Protein AF-A0A4S2M5K7-F1 (afdb_monomer)

Sequence (239 aa):
MIGPKCIRLHHEDWMWAEIRCPDSAQQLVFDFSHESEMRLQDQKNLAAQFLYVMRTARLMRPYPFHLNLCGLLPGTNQYAFMEQAFGIETPGSSVKTLADIPWTISPNHYTVDFPLNDLSKPVIYLSPNAPRCFEPGEWDHTAVYVIGAVVDKSVRRPVTLAKARRAGVQCIRLPLERYFNWSPGSGKCLTLNCIHDVMATAKSTNGDWETALRSHVPKRLYMETNIYSRQVKKLLTRI

Radius of gyration: 19.25 Å; Cα contacts (8 Å, |Δi|>4): 359; chains: 1; bounding box: 49×58×50 Å

Foldseek 3Di:
DDDPVNVVVVLLVVLLVQLQDQVNAFEEEEEAPCLVVDDLVFLLVLLLLVVLLLVVQSVQPDHGHAYEYELQDPPDSSLVSNCVSQCCVPPPDPHPHPVVRSHHYHNHGVCVVPPCPPPQAHEEEEFQPAPAADDALDDDRSYHYYYYSGRCPPPPDRVRVVVCVVVVHHYYYQPDVVAFAFDPPQDPDDRPSLVSQLVSVCVVVSRNSNCSCVVRPDPNGGDDDDVVNVVVVVVVVVD

Secondary structure (DSSP, 8-state):
---HHHHHHHHHHHHHHHHH-TTTSEEEEEE-TTGGGS-HHHHHHHHHHHHHHHHHHHH--SS-EEEEEET--TTSHHHHHHHHHTTTTSTT-S--SGGGSSSEEESS-HHHHS-TT-TTS-EEEE-TT-S-BPPTT---SS-EEEEE----TT--S-HHHHHHHHTT-EEEB--HHHH-EEPTT---PPPHHHHHHHHHHHHHTTS-HHHHHHHHS-GGGEE---HHHHHHHHHHT--

Organism: Opisthorchis felineus (NCBI:txid147828)

Solvent-accessible surface area (backbone atoms only — not comparable to full-atom values): 13491 Å² total; per-residue (Å²): 134,87,52,75,65,58,54,51,50,52,53,49,53,51,45,40,51,48,31,58,34,65,90,81,20,41,44,36,35,32,38,34,80,40,59,92,74,37,56,72,69,33,38,45,49,42,25,55,36,46,56,52,38,54,57,51,53,75,67,43,72,95,74,32,58,17,40,32,38,19,28,54,42,87,92,38,70,56,41,53,32,37,38,58,63,70,33,34,85,41,89,88,48,90,39,77,48,81,77,72,43,70,46,46,79,35,68,46,60,57,59,74,84,49,46,78,84,41,78,80,40,42,52,38,34,53,19,88,76,30,92,46,54,58,55,89,53,55,62,70,77,56,33,31,41,33,38,64,55,64,48,57,93,82,53,91,64,68,59,58,45,55,52,38,52,76,71,71,42,51,56,33,13,78,52,54,80,82,77,49,52,67,35,89,92,49,72,91,74,73,53,69,35,40,52,48,53,22,51,54,40,18,62,78,55,52,9,40,54,64,61,16,44,68,74,46,54,63,65,91,42,35,53,85,75,55,70,68,61,56,55,52,52,59,56,67,75,74,112

pLDDT: mean 87.21, std 13.77, range [45.72, 98.69]

Mean predicted aligned error: 7.25 Å

Structure (mmCIF, N/CA/C/O backbone):
data_AF-A0A4S2M5K7-F1
#
_entry.id   AF-A0A4S2M5K7-F1
#
loop_
_atom_site.group_PDB
_atom_site.id
_atom_site.type_symbol
_atom_site.label_atom_id
_atom_site.label_alt_id
_atom_site.label_comp_id
_atom_site.label_asym_id
_atom_site.label_entity_id
_atom_site.label_seq_id
_atom_site.pdbx_PDB_ins_code
_atom_site.Cartn_x
_atom_site.Cartn_y
_atom_site.Cartn_z
_atom_site.occupancy
_atom_site.B_iso_or_equiv
_atom_site.auth_seq_id
_atom_site.auth_comp_id
_atom_site.auth_asym_id
_atom_site.auth_atom_id
_atom_site.pdbx_PDB_model_num
ATOM 1 N N . MET A 1 1 ? -3.370 40.782 -0.027 1.00 54.75 1 MET A N 1
ATOM 2 C CA . MET A 1 1 ? -2.546 39.600 -0.371 1.00 54.75 1 MET A CA 1
ATOM 3 C C . MET A 1 1 ? -2.967 38.444 0.517 1.00 54.75 1 MET A C 1
ATOM 5 O O . MET A 1 1 ? -3.084 38.644 1.719 1.00 54.75 1 MET A O 1
ATOM 9 N N . ILE A 1 2 ? -3.243 37.273 -0.056 1.00 54.88 2 ILE A N 1
ATOM 10 C CA . ILE A 1 2 ? -3.588 36.070 0.714 1.00 54.88 2 ILE A CA 1
ATOM 11 C C . ILE A 1 2 ? -2.306 35.550 1.379 1.00 54.88 2 ILE A C 1
ATOM 13 O O . ILE A 1 2 ? -1.276 35.426 0.722 1.00 54.88 2 ILE A O 1
ATOM 17 N N . GLY A 1 3 ? -2.346 35.293 2.688 1.00 64.12 3 GLY A N 1
ATOM 18 C CA . GLY A 1 3 ? -1.166 34.868 3.442 1.00 64.12 3 GLY A CA 1
ATOM 19 C C . GLY A 1 3 ? -0.691 33.447 3.078 1.00 64.12 3 GLY A C 1
ATOM 20 O O . GLY A 1 3 ? -1.517 32.604 2.716 1.00 64.12 3 GLY A O 1
ATOM 21 N N . PRO A 1 4 ? 0.605 33.118 3.262 1.00 65.12 4 PRO A N 1
ATOM 22 C CA . PRO A 1 4 ? 1.168 31.794 2.951 1.00 65.12 4 PRO A CA 1
ATOM 23 C C . PRO A 1 4 ? 0.467 30.628 3.665 1.00 65.12 4 PRO A C 1
ATOM 25 O O . PRO A 1 4 ? 0.427 29.508 3.158 1.00 65.12 4 PRO A O 1
ATOM 28 N N . LYS A 1 5 ? -0.102 30.886 4.851 1.00 60.00 5 LYS A N 1
ATOM 29 C CA . LYS A 1 5 ? -0.899 29.914 5.611 1.00 60.00 5 LYS A CA 1
ATOM 30 C C . LYS A 1 5 ? -2.217 29.584 4.907 1.00 60.00 5 LYS A C 1
ATOM 32 O O . LYS A 1 5 ? -2.558 28.415 4.803 1.00 60.00 5 LYS A O 1
ATOM 37 N N . CYS A 1 6 ? -2.925 30.589 4.394 1.00 57.91 6 CYS A N 1
ATOM 38 C CA . CYS A 1 6 ? -4.191 30.393 3.686 1.00 57.91 6 CYS A CA 1
ATOM 39 C C . CYS A 1 6 ? -3.983 29.679 2.345 1.00 57.91 6 CYS A C 1
ATOM 41 O O . CYS A 1 6 ? -4.776 28.817 1.992 1.00 57.91 6 CYS A O 1
ATOM 43 N N . ILE A 1 7 ? -2.883 29.980 1.644 1.00 59.06 7 ILE A N 1
ATOM 44 C CA . ILE A 1 7 ? -2.485 29.267 0.420 1.00 59.06 7 ILE A CA 1
ATOM 45 C C . ILE A 1 7 ? -2.245 27.784 0.730 1.00 59.06 7 ILE A C 1
ATOM 47 O O . ILE A 1 7 ? -2.793 26.913 0.063 1.00 59.06 7 ILE A O 1
ATOM 51 N N . ARG A 1 8 ? -1.486 27.484 1.792 1.00 59.06 8 ARG A N 1
ATOM 52 C CA . ARG A 1 8 ? -1.227 26.103 2.225 1.00 59.06 8 ARG A CA 1
ATOM 53 C C . ARG A 1 8 ? -2.508 25.352 2.584 1.00 59.06 8 ARG A C 1
ATOM 55 O O . ARG A 1 8 ? -2.682 24.244 2.100 1.00 59.06 8 ARG A O 1
ATOM 62 N N . LEU A 1 9 ? -3.389 25.960 3.380 1.00 61.25 9 LEU A N 1
ATOM 63 C CA . LEU A 1 9 ? -4.667 25.356 3.774 1.00 61.25 9 LEU A CA 1
ATOM 64 C C . LEU A 1 9 ? -5.549 25.069 2.555 1.00 61.25 9 LEU A C 1
ATOM 66 O O . LEU A 1 9 ? -6.014 23.950 2.401 1.00 61.25 9 LEU A O 1
ATOM 70 N N . HIS A 1 10 ? -5.676 26.023 1.629 1.00 61.94 10 HIS A N 1
ATOM 71 C CA . HIS A 1 10 ? -6.434 25.817 0.395 1.00 61.94 10 HIS A CA 1
ATOM 72 C C . HIS A 1 10 ? -5.884 24.652 -0.443 1.00 61.94 10 HIS A C 1
ATOM 74 O O . HIS A 1 10 ? -6.653 23.833 -0.940 1.00 61.94 10 HIS A O 1
ATOM 80 N N . HIS A 1 11 ? -4.558 24.536 -0.568 1.00 60.09 11 HIS A N 1
ATOM 81 C CA . HIS A 1 11 ? -3.936 23.404 -1.258 1.00 60.09 11 HIS A CA 1
ATOM 82 C C . HIS A 1 11 ? -4.136 22.069 -0.528 1.00 60.09 11 HIS A C 1
ATOM 84 O O . HIS A 1 11 ? -4.234 21.032 -1.185 1.00 60.09 11 HIS A O 1
ATOM 90 N N . GLU A 1 12 ? -4.183 22.074 0.805 1.00 64.50 12 GLU A N 1
ATOM 91 C CA . GLU A 1 12 ? -4.488 20.883 1.601 1.00 64.50 12 GLU A CA 1
ATOM 92 C C . GLU A 1 12 ? -5.957 20.467 1.467 1.00 64.50 12 GLU A C 1
ATOM 94 O O . GLU A 1 12 ? -6.224 19.280 1.301 1.00 64.50 12 GLU A O 1
ATOM 99 N N . ASP A 1 13 ? -6.891 21.416 1.433 1.00 65.62 13 ASP A N 1
ATOM 100 C CA . ASP A 1 13 ? -8.319 21.143 1.252 1.00 65.62 13 ASP A CA 1
ATOM 101 C C . ASP A 1 13 ? -8.619 20.579 -0.143 1.00 65.62 13 ASP A C 1
ATOM 103 O O . ASP A 1 13 ? -9.347 19.591 -0.275 1.00 65.62 13 ASP A O 1
ATOM 107 N N . TRP A 1 14 ? -8.015 21.162 -1.186 1.00 62.28 14 TRP A N 1
ATOM 108 C CA . TRP A 1 14 ? -8.145 20.683 -2.567 1.00 62.28 14 TRP A CA 1
ATOM 109 C C . TRP A 1 14 ? -7.569 19.279 -2.734 1.00 62.28 14 TRP A C 1
ATOM 111 O O . TRP A 1 14 ? -8.205 18.396 -3.300 1.00 62.28 14 TRP A O 1
ATOM 121 N N . MET A 1 15 ? -6.386 19.050 -2.168 1.00 65.25 15 MET A N 1
ATOM 122 C CA . MET A 1 15 ? -5.784 17.724 -2.092 1.00 65.25 15 MET A CA 1
ATOM 123 C C . MET A 1 15 ? -6.695 16.731 -1.401 1.00 65.25 15 MET A C 1
ATOM 125 O O . MET A 1 15 ? -6.834 15.602 -1.851 1.00 65.25 15 MET A O 1
ATOM 129 N N . TRP A 1 16 ? -7.241 17.113 -0.252 1.00 68.50 16 TRP A N 1
ATOM 130 C CA . TRP A 1 16 ? -8.105 16.227 0.494 1.00 68.50 16 TRP A CA 1
ATOM 131 C C . TRP A 1 16 ? -9.348 15.891 -0.324 1.00 68.50 16 TRP A C 1
ATOM 133 O O . TRP A 1 16 ? -9.787 14.751 -0.283 1.00 68.50 16 TRP A O 1
ATOM 143 N N . ALA A 1 17 ? -9.890 16.833 -1.099 1.00 63.25 17 ALA A N 1
ATOM 144 C CA . ALA A 1 17 ? -10.979 16.561 -2.032 1.00 63.25 17 ALA A CA 1
ATOM 145 C C . ALA A 1 17 ? -10.564 15.598 -3.161 1.00 63.25 17 ALA A C 1
ATOM 147 O O . ALA A 1 17 ? -11.294 14.652 -3.438 1.00 63.25 17 ALA A O 1
ATOM 148 N N . GLU A 1 18 ? -9.383 15.781 -3.756 1.00 65.81 18 GLU A N 1
ATOM 149 C CA . GLU A 1 18 ? -8.877 14.938 -4.849 1.00 65.81 18 GLU A CA 1
ATOM 150 C C . GLU A 1 18 ? -8.518 13.520 -4.383 1.00 65.81 18 GLU A C 1
ATOM 152 O O . GLU A 1 18 ? -8.907 12.545 -5.020 1.00 65.81 18 GLU A O 1
ATOM 157 N N . ILE A 1 19 ? -7.853 13.389 -3.228 1.00 66.69 19 ILE A N 1
ATOM 158 C CA . ILE A 1 19 ? -7.598 12.091 -2.592 1.00 66.69 19 ILE A CA 1
ATOM 159 C C . ILE A 1 19 ? -8.921 11.423 -2.226 1.00 66.69 19 ILE A C 1
ATOM 161 O O . ILE A 1 19 ? -9.016 10.212 -2.350 1.00 66.69 19 ILE A O 1
ATOM 165 N N . ARG A 1 20 ? -9.947 12.169 -1.794 1.00 65.56 20 ARG A N 1
ATOM 166 C CA . ARG A 1 20 ? -11.255 11.599 -1.434 1.00 65.56 20 ARG A CA 1
ATOM 167 C C . ARG A 1 20 ? -12.111 11.195 -2.625 1.00 65.56 20 ARG A C 1
ATOM 169 O O . ARG A 1 20 ? -13.061 10.458 -2.404 1.00 65.56 20 ARG A O 1
ATOM 176 N N . CYS A 1 21 ? -11.816 11.654 -3.839 1.00 68.06 21 CYS A N 1
ATOM 177 C CA . CYS A 1 21 ? -12.616 11.349 -5.019 1.00 68.06 21 CYS A CA 1
ATOM 178 C C . CYS A 1 21 ? -12.139 10.024 -5.649 1.00 68.06 21 CYS A C 1
ATOM 180 O O . CYS A 1 21 ? -11.096 9.995 -6.311 1.00 68.06 21 CYS A O 1
ATOM 182 N N . PRO A 1 22 ? -12.868 8.905 -5.457 1.00 61.78 22 PRO A N 1
ATOM 183 C CA . PRO A 1 22 ? -12.410 7.588 -5.900 1.00 61.7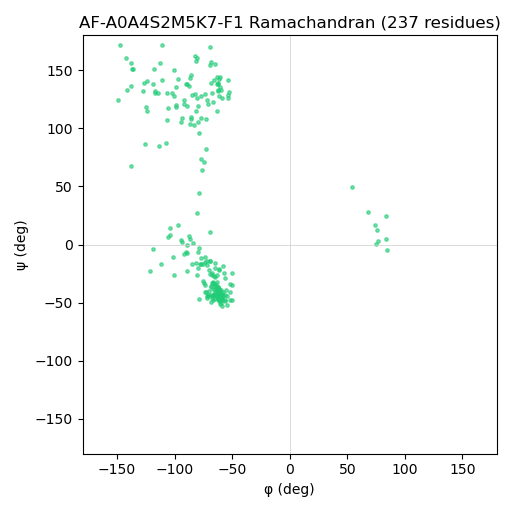8 22 PRO A CA 1
ATOM 184 C C . PRO A 1 22 ? -12.370 7.475 -7.430 1.00 61.78 22 PRO A C 1
ATOM 186 O O . PRO A 1 22 ? -11.589 6.700 -7.978 1.00 61.78 22 PRO A O 1
ATOM 189 N N . ASP A 1 23 ? -13.171 8.282 -8.125 1.00 67.81 23 ASP A N 1
ATOM 190 C CA . ASP A 1 23 ? -13.261 8.269 -9.585 1.00 67.81 23 ASP A CA 1
ATOM 191 C C . ASP A 1 23 ? -12.114 9.029 -10.268 1.00 67.81 23 ASP A C 1
ATOM 193 O O . ASP A 1 23 ? -11.831 8.783 -11.439 1.00 67.81 23 ASP A O 1
ATOM 197 N N . SER A 1 24 ? -11.425 9.931 -9.556 1.00 70.62 24 SER A N 1
ATOM 198 C CA . SER A 1 24 ? -10.329 10.737 -10.122 1.00 70.62 24 SER A CA 1
ATOM 199 C C . SER A 1 24 ? -8.931 10.233 -9.769 1.00 70.62 24 SER A C 1
ATOM 201 O O . SER A 1 24 ? -7.950 10.710 -10.341 1.00 70.62 24 SER A O 1
ATOM 203 N N . ALA A 1 25 ? -8.808 9.289 -8.835 1.00 86.44 25 ALA A N 1
ATOM 204 C CA . ALA A 1 25 ? -7.523 8.784 -8.371 1.00 86.44 25 ALA A CA 1
ATOM 205 C C . ALA A 1 25 ? -7.419 7.263 -8.530 1.00 86.44 25 ALA A C 1
ATOM 207 O O . ALA A 1 25 ? -8.356 6.511 -8.269 1.00 86.44 25 ALA A O 1
ATOM 208 N N . GLN A 1 26 ? -6.234 6.801 -8.935 1.00 93.44 26 GLN A N 1
ATOM 209 C CA . GLN A 1 26 ? -5.949 5.371 -9.015 1.00 93.44 26 GLN A CA 1
ATOM 210 C C . GLN A 1 26 ? -6.054 4.737 -7.623 1.00 93.44 26 GLN A C 1
ATOM 212 O O . GLN A 1 26 ? -5.568 5.300 -6.641 1.00 93.44 26 GLN A O 1
ATOM 217 N N . GLN A 1 27 ? -6.658 3.556 -7.544 1.00 95.06 27 GLN A N 1
ATOM 218 C CA . GLN A 1 27 ? -6.936 2.871 -6.286 1.00 95.06 27 GLN A CA 1
ATOM 219 C C . GLN A 1 27 ? -5.701 2.110 -5.781 1.00 95.06 27 GLN A C 1
ATOM 221 O O . GLN A 1 27 ? -5.107 1.311 -6.511 1.00 95.06 27 GLN A O 1
ATOM 226 N N . LEU A 1 28 ? -5.340 2.330 -4.515 1.00 97.50 28 LEU A N 1
ATOM 227 C CA . LEU A 1 28 ? -4.342 1.543 -3.793 1.00 97.50 28 LEU A CA 1
ATOM 228 C C . LEU A 1 28 ? -4.968 0.990 -2.513 1.00 97.50 28 LEU A C 1
ATOM 230 O O . LEU A 1 28 ? -5.335 1.738 -1.607 1.00 97.50 28 LEU A O 1
ATOM 234 N N . VAL A 1 29 ? -5.090 -0.328 -2.443 1.00 98.38 29 VAL A N 1
ATOM 235 C CA . VAL A 1 29 ? -5.719 -1.036 -1.330 1.00 98.38 29 VAL A CA 1
ATOM 236 C C . VAL A 1 29 ? -4.655 -1.560 -0.379 1.00 98.38 29 VAL A C 1
ATOM 238 O O . VAL A 1 29 ? -3.675 -2.177 -0.790 1.00 98.38 29 VAL A O 1
ATOM 241 N N . PHE A 1 30 ? -4.888 -1.374 0.910 1.00 98.38 30 PHE A N 1
ATOM 242 C CA . PHE A 1 30 ? -4.192 -2.045 1.989 1.00 98.38 30 PHE A CA 1
ATOM 243 C C . PHE A 1 30 ? -5.118 -3.099 2.599 1.00 98.38 30 PHE A C 1
ATOM 245 O O . PHE A 1 30 ? -6.178 -2.773 3.127 1.00 98.38 30 PHE A O 1
ATOM 252 N N . ASP A 1 31 ? -4.717 -4.365 2.514 1.00 97.94 31 ASP A N 1
ATOM 253 C CA . ASP A 1 31 ? -5.446 -5.509 3.068 1.00 97.94 31 ASP A CA 1
ATOM 254 C C . ASP A 1 31 ? -5.076 -5.707 4.547 1.00 97.94 31 ASP A C 1
ATOM 256 O O . ASP A 1 31 ? -3.964 -6.142 4.850 1.00 97.94 31 ASP A O 1
ATOM 260 N N . PHE A 1 32 ? -5.995 -5.399 5.465 1.00 97.25 32 PHE A N 1
ATOM 261 C CA . PHE A 1 32 ? -5.832 -5.539 6.920 1.00 97.25 32 PHE A CA 1
ATOM 262 C C . PHE A 1 32 ? -6.191 -6.927 7.457 1.00 97.25 32 PHE A C 1
ATOM 264 O O . PHE A 1 32 ? -6.063 -7.176 8.652 1.00 97.25 32 PHE A O 1
ATOM 271 N N . SER A 1 33 ? -6.514 -7.902 6.602 1.00 94.38 33 SER A N 1
ATOM 272 C CA . SER A 1 33 ? -6.902 -9.252 7.041 1.00 94.38 33 SER A CA 1
ATOM 273 C C . SER A 1 33 ? -5.769 -10.088 7.671 1.00 94.38 33 SER A C 1
ATOM 275 O O . SER A 1 33 ? -5.923 -11.295 7.864 1.00 94.38 33 SER A O 1
ATOM 277 N N . HIS A 1 34 ? -4.606 -9.499 7.983 1.00 92.44 34 HIS A N 1
ATOM 278 C CA . HIS A 1 34 ? -3.400 -10.166 8.508 1.00 92.44 34 HIS A CA 1
ATOM 279 C C . HIS A 1 34 ? -3.158 -9.956 10.005 1.00 92.44 34 HIS A C 1
ATOM 281 O O . HIS A 1 34 ? -2.069 -10.274 10.479 1.00 92.44 34 HIS A O 1
ATOM 287 N N . GLU A 1 35 ? -4.140 -9.464 10.761 1.00 90.56 35 GLU A N 1
ATOM 288 C CA . GLU A 1 35 ? -4.006 -9.245 12.210 1.00 90.56 35 GLU A CA 1
ATOM 289 C C . GLU A 1 35 ? -3.464 -10.477 12.954 1.00 90.56 35 GLU A C 1
ATOM 291 O O . GLU A 1 35 ? -2.496 -10.369 13.708 1.00 90.56 35 GLU A O 1
ATOM 296 N N . SER A 1 36 ? -4.023 -11.661 12.675 1.00 90.88 36 SER A N 1
ATOM 297 C CA . SER A 1 36 ? -3.640 -12.931 13.311 1.00 90.88 36 SER A CA 1
ATOM 298 C C . SER A 1 36 ? -2.211 -13.389 12.998 1.00 90.88 36 SER A C 1
ATOM 300 O O . SER A 1 36 ? -1.688 -14.273 13.670 1.00 90.88 36 SER A O 1
ATOM 302 N N . GLU A 1 37 ? -1.579 -12.817 11.971 1.00 91.19 37 GLU A N 1
ATOM 303 C CA . GLU A 1 37 ? -0.203 -13.132 11.572 1.00 91.19 37 GLU A CA 1
ATOM 304 C C . GLU A 1 37 ? 0.826 -12.252 12.304 1.00 91.19 37 GLU A C 1
ATOM 306 O O . GLU A 1 37 ? 2.031 -12.469 12.171 1.00 91.19 37 GLU A O 1
ATOM 311 N N . MET A 1 38 ? 0.380 -11.245 13.068 1.00 91.56 38 MET A N 1
ATOM 312 C CA . MET A 1 38 ? 1.247 -10.264 13.718 1.00 91.56 38 MET A CA 1
ATOM 313 C C . MET A 1 38 ? 1.119 -10.276 15.235 1.00 91.56 38 MET A C 1
ATOM 315 O O . MET A 1 38 ? 0.030 -10.255 15.804 1.00 91.56 38 MET A O 1
ATOM 319 N N . ARG A 1 39 ? 2.270 -10.167 15.906 1.00 93.25 39 ARG A N 1
ATOM 320 C CA . ARG A 1 39 ? 2.327 -9.810 17.329 1.00 93.25 39 ARG A CA 1
ATOM 321 C C . ARG A 1 39 ? 1.805 -8.385 17.522 1.00 93.25 39 ARG A C 1
ATOM 323 O O . ARG A 1 39 ? 1.975 -7.549 16.637 1.00 93.25 39 ARG A O 1
ATOM 330 N N . LEU A 1 40 ? 1.315 -8.062 18.719 1.00 94.06 40 LEU A N 1
ATOM 331 C CA . LEU A 1 40 ? 0.840 -6.710 19.057 1.00 94.06 40 LEU A CA 1
ATOM 332 C C . LEU A 1 40 ? 1.864 -5.610 18.729 1.00 94.06 40 LEU A C 1
ATOM 334 O O . LEU A 1 40 ? 1.517 -4.579 18.162 1.00 94.06 40 LEU A O 1
ATOM 338 N N . GLN A 1 41 ? 3.151 -5.849 19.000 1.00 94.06 41 GLN A N 1
ATOM 339 C CA . GLN A 1 41 ? 4.206 -4.891 18.656 1.00 94.06 41 GLN A CA 1
ATOM 340 C C . GLN A 1 41 ? 4.350 -4.681 17.140 1.00 94.06 41 GLN A C 1
ATOM 342 O O . GLN A 1 41 ? 4.656 -3.574 16.701 1.00 94.06 41 GLN A O 1
ATOM 347 N N . ASP A 1 42 ? 4.148 -5.724 16.334 1.00 93.94 42 ASP A N 1
ATOM 348 C CA . ASP A 1 42 ? 4.219 -5.634 14.874 1.00 93.94 42 ASP A CA 1
ATOM 349 C C . ASP A 1 42 ? 2.983 -4.907 14.312 1.00 93.94 42 ASP A C 1
ATOM 351 O O . ASP A 1 42 ? 3.132 -4.079 13.416 1.00 93.94 42 ASP A O 1
ATOM 355 N N . GLN A 1 43 ? 1.805 -5.084 14.921 1.00 95.25 43 GLN A N 1
ATOM 356 C CA . GLN A 1 43 ? 0.605 -4.291 14.615 1.00 95.25 43 GLN A CA 1
ATOM 357 C C . GLN A 1 43 ? 0.775 -2.805 14.983 1.00 95.25 43 GLN A C 1
ATOM 359 O O . GLN A 1 43 ? 0.434 -1.923 14.199 1.00 95.25 43 GLN A O 1
ATOM 364 N N . LYS A 1 44 ? 1.394 -2.498 16.128 1.00 95.81 44 LYS A N 1
ATOM 365 C CA . LYS A 1 44 ? 1.747 -1.115 16.488 1.00 95.81 44 LYS A CA 1
ATOM 366 C C . LYS A 1 44 ? 2.762 -0.508 15.510 1.00 95.81 44 LYS A C 1
ATOM 368 O O . LYS A 1 44 ? 2.647 0.654 15.125 1.00 95.81 44 LYS A O 1
ATOM 373 N N . ASN A 1 45 ? 3.745 -1.297 15.070 1.00 95.94 45 ASN A N 1
ATOM 374 C CA . ASN A 1 45 ? 4.706 -0.871 14.049 1.00 95.94 45 ASN A CA 1
ATOM 375 C C . ASN A 1 45 ? 4.028 -0.629 12.690 1.00 95.94 45 ASN A C 1
ATOM 377 O O . ASN A 1 45 ? 4.456 0.269 11.967 1.00 95.94 45 ASN A O 1
ATOM 381 N N . LEU A 1 46 ? 3.000 -1.410 12.338 1.00 96.62 46 LEU A N 1
ATOM 382 C CA . LEU A 1 46 ? 2.194 -1.196 11.135 1.00 96.62 46 LEU A CA 1
ATOM 383 C C . LEU A 1 46 ? 1.528 0.183 11.181 1.00 96.62 46 LEU A C 1
ATOM 385 O O . LEU A 1 46 ? 1.702 0.964 10.249 1.00 96.62 46 LEU A O 1
ATOM 389 N N . ALA A 1 47 ? 0.859 0.518 12.288 1.00 97.19 47 ALA A N 1
ATOM 390 C CA . ALA A 1 47 ? 0.226 1.826 12.463 1.00 97.19 47 ALA A CA 1
ATOM 391 C C . ALA A 1 47 ? 1.236 2.984 12.342 1.00 97.19 47 ALA A C 1
ATOM 393 O O . ALA A 1 47 ? 0.980 3.975 11.659 1.00 97.19 47 ALA A O 1
ATOM 394 N N . ALA A 1 48 ? 2.439 2.828 12.905 1.00 96.75 48 ALA A N 1
ATOM 395 C CA . ALA A 1 48 ? 3.515 3.805 12.730 1.00 96.75 48 ALA A CA 1
ATOM 396 C C . ALA A 1 48 ? 3.970 3.942 11.262 1.00 96.75 48 ALA A C 1
ATOM 398 O O . ALA A 1 48 ? 4.262 5.050 10.815 1.00 96.75 48 ALA A O 1
ATOM 399 N N . GLN A 1 49 ? 4.012 2.851 10.486 1.00 97.06 49 GLN A N 1
ATOM 400 C CA . GLN A 1 49 ? 4.328 2.910 9.052 1.00 97.06 49 GLN A CA 1
ATOM 401 C C . GLN A 1 49 ? 3.266 3.681 8.256 1.00 97.06 49 GLN A C 1
ATOM 403 O O . GLN A 1 49 ? 3.622 4.405 7.323 1.00 97.06 49 GLN A O 1
ATOM 408 N N . PHE A 1 50 ? 1.992 3.607 8.651 1.00 97.25 50 PHE A N 1
ATOM 409 C CA . PHE A 1 50 ? 0.914 4.367 8.011 1.00 97.25 50 PHE A CA 1
ATOM 410 C C . PHE A 1 50 ? 1.047 5.885 8.173 1.00 97.25 50 PHE A C 1
ATOM 412 O O . PHE A 1 50 ? 0.639 6.620 7.275 1.00 97.25 50 PHE A O 1
ATOM 419 N N . LEU A 1 51 ? 1.685 6.374 9.242 1.00 95.81 51 LEU A N 1
ATOM 420 C CA . LEU A 1 51 ? 2.006 7.803 9.364 1.00 95.81 51 LEU A CA 1
ATOM 421 C C . LEU A 1 51 ? 2.937 8.273 8.237 1.00 95.81 51 LEU A C 1
ATOM 423 O O . LEU A 1 51 ? 2.758 9.365 7.696 1.00 95.81 51 LEU A O 1
ATOM 427 N N . TYR A 1 52 ? 3.902 7.438 7.841 1.00 96.38 52 TYR A N 1
ATOM 428 C CA . TYR A 1 52 ? 4.791 7.733 6.715 1.00 96.38 52 TYR A CA 1
ATOM 429 C C . TYR A 1 52 ? 4.070 7.608 5.370 1.00 96.38 52 TYR A C 1
ATOM 431 O O . TYR A 1 52 ? 4.236 8.486 4.528 1.00 96.38 52 TYR A O 1
ATOM 439 N N . VAL A 1 53 ? 3.223 6.584 5.196 1.00 96.31 53 VAL A N 1
ATOM 440 C CA . VAL A 1 53 ? 2.362 6.446 4.004 1.00 96.31 53 VAL A CA 1
ATOM 441 C C . VAL A 1 53 ? 1.521 7.706 3.812 1.00 96.31 53 VAL A C 1
ATOM 443 O O . VAL A 1 53 ? 1.575 8.324 2.753 1.00 96.31 53 VAL A O 1
ATOM 446 N N . MET A 1 54 ? 0.807 8.146 4.854 1.00 92.19 54 MET A N 1
ATOM 447 C CA . MET A 1 54 ? -0.039 9.340 4.792 1.00 92.19 54 MET A CA 1
ATOM 448 C C . MET A 1 54 ? 0.777 10.605 4.507 1.00 92.19 54 MET A C 1
ATOM 450 O O . MET A 1 54 ? 0.354 11.462 3.730 1.00 92.19 54 MET A O 1
ATOM 454 N N . ARG A 1 55 ? 1.975 10.726 5.090 1.00 91.12 55 ARG A N 1
ATOM 455 C CA . ARG A 1 55 ? 2.880 11.840 4.794 1.00 91.12 55 ARG A CA 1
ATOM 456 C C . ARG A 1 55 ? 3.239 11.895 3.309 1.00 91.12 55 ARG A C 1
ATOM 458 O O . ARG A 1 55 ? 3.164 12.979 2.736 1.00 91.12 55 ARG A O 1
ATOM 465 N N . THR A 1 56 ? 3.618 10.775 2.692 1.00 90.00 56 THR A N 1
ATOM 466 C CA . THR A 1 56 ? 3.967 10.758 1.264 1.00 90.00 56 THR A CA 1
ATOM 467 C C . THR A 1 56 ? 2.736 10.936 0.382 1.00 90.00 56 THR A C 1
ATOM 469 O O . THR A 1 56 ? 2.781 11.742 -0.543 1.00 90.00 56 THR A O 1
ATOM 472 N N . ALA A 1 57 ? 1.620 10.266 0.685 1.00 89.56 57 ALA A N 1
ATOM 473 C CA . ALA A 1 57 ? 0.379 10.361 -0.087 1.00 89.56 57 ALA A CA 1
ATOM 474 C C . ALA A 1 57 ? -0.106 11.814 -0.225 1.00 89.56 57 ALA A C 1
ATOM 476 O O . ALA A 1 57 ? -0.482 12.254 -1.311 1.00 89.56 57 ALA A O 1
ATOM 477 N N . ARG A 1 58 ? 0.017 12.614 0.844 1.00 85.69 58 ARG A N 1
ATOM 478 C CA . ARG A 1 58 ? -0.309 14.049 0.818 1.00 85.69 58 ARG A CA 1
ATOM 479 C C . ARG A 1 58 ? 0.576 14.867 -0.133 1.00 85.69 58 ARG A C 1
ATOM 481 O O . ARG A 1 58 ? 0.156 15.908 -0.634 1.00 85.69 58 ARG A O 1
ATOM 488 N N . LEU A 1 59 ? 1.792 14.414 -0.410 1.00 86.12 59 LEU A N 1
ATOM 489 C CA . LEU A 1 59 ? 2.729 15.099 -1.302 1.00 86.12 59 LEU A CA 1
ATOM 490 C C . LEU A 1 59 ? 2.620 14.630 -2.761 1.00 86.12 59 LEU A C 1
ATOM 492 O O . LEU A 1 59 ? 3.229 15.244 -3.634 1.00 86.12 59 LEU A O 1
ATOM 496 N N . MET A 1 60 ? 1.844 13.580 -3.050 1.00 84.94 60 MET A N 1
ATOM 497 C CA . MET A 1 60 ? 1.669 13.072 -4.411 1.00 84.94 60 MET A CA 1
ATOM 498 C C . MET A 1 60 ? 0.804 14.027 -5.241 1.00 84.94 60 MET A C 1
ATOM 500 O O . MET A 1 60 ? -0.407 14.129 -5.036 1.00 84.94 60 MET A O 1
ATOM 504 N N . ARG A 1 61 ? 1.430 14.729 -6.191 1.00 78.56 61 ARG A N 1
ATOM 505 C CA . ARG A 1 61 ? 0.767 15.626 -7.147 1.00 78.56 61 ARG A CA 1
ATOM 506 C C . ARG A 1 61 ? 1.317 15.449 -8.564 1.00 78.56 61 ARG A C 1
ATOM 508 O O . ARG A 1 61 ? 2.494 15.123 -8.705 1.00 78.56 61 ARG A O 1
ATOM 515 N N . PRO A 1 62 ? 0.497 15.705 -9.599 1.00 76.38 62 PRO A N 1
ATOM 516 C CA . PRO A 1 62 ? -0.944 15.981 -9.525 1.00 76.38 62 PRO A CA 1
ATOM 517 C C . PRO A 1 62 ? -1.796 14.710 -9.358 1.00 76.38 62 PRO A C 1
ATOM 519 O O . PRO A 1 62 ? -2.981 14.818 -9.121 1.00 76.38 62 PRO A O 1
ATOM 522 N N . TYR A 1 63 ? -1.213 13.508 -9.429 1.00 81.62 63 TYR A N 1
ATOM 523 C CA . TYR A 1 63 ? -1.977 12.255 -9.461 1.00 81.62 63 TYR A CA 1
ATOM 524 C C . TYR A 1 63 ? -1.754 11.400 -8.197 1.00 81.62 63 TYR A C 1
ATOM 526 O O . TYR A 1 63 ? -0.917 10.488 -8.234 1.00 81.62 63 TYR A O 1
ATOM 534 N N . PRO A 1 64 ? -2.478 11.627 -7.083 1.00 88.69 64 PRO A N 1
ATOM 535 C CA . PRO A 1 64 ? -2.377 10.786 -5.888 1.00 88.69 64 PRO A CA 1
ATOM 536 C C . PRO A 1 64 ? -2.966 9.381 -6.105 1.00 88.69 64 PRO A C 1
ATOM 538 O O . PRO A 1 64 ? -3.603 9.096 -7.124 1.00 88.69 64 PRO A O 1
ATOM 541 N N . PHE A 1 65 ? -2.729 8.481 -5.151 1.00 93.12 65 PHE A N 1
ATOM 542 C CA . PHE A 1 65 ? -3.571 7.295 -4.987 1.00 93.12 65 PHE A CA 1
ATOM 543 C C . PHE A 1 65 ? -4.784 7.633 -4.116 1.00 93.12 65 PHE A C 1
ATOM 545 O O . PHE A 1 65 ? -4.656 8.396 -3.157 1.00 93.12 65 PHE A O 1
ATOM 552 N N . HIS A 1 66 ? -5.924 7.004 -4.399 1.00 93.75 66 HIS A N 1
ATOM 553 C CA . HIS A 1 66 ? -6.986 6.838 -3.414 1.00 93.75 66 HIS A CA 1
ATOM 554 C C . HIS A 1 66 ? -6.626 5.639 -2.534 1.00 93.75 66 HIS A C 1
ATOM 556 O O . HIS A 1 66 ? -6.521 4.511 -3.025 1.00 93.75 66 HIS A O 1
ATOM 562 N N . LEU A 1 67 ? -6.372 5.887 -1.250 1.00 95.50 67 LEU A N 1
ATOM 563 C CA . LEU A 1 67 ? -5.999 4.832 -0.311 1.00 95.50 67 LEU A CA 1
ATOM 564 C C . LEU A 1 67 ? -7.258 4.159 0.241 1.00 95.50 67 LEU A C 1
ATOM 566 O O . LEU A 1 67 ? -8.132 4.844 0.769 1.00 95.50 67 LEU A O 1
ATOM 570 N N . ASN A 1 68 ? -7.315 2.830 0.183 1.00 96.69 68 ASN A N 1
ATOM 571 C CA . ASN A 1 68 ? -8.385 2.030 0.779 1.00 96.69 68 ASN A CA 1
ATOM 572 C C . ASN A 1 68 ? -7.820 1.120 1.868 1.00 96.69 68 ASN A C 1
ATOM 574 O O . ASN A 1 68 ? -6.850 0.405 1.633 1.00 96.69 68 ASN A O 1
ATOM 578 N N . LEU A 1 69 ? -8.431 1.118 3.045 1.00 97.69 69 LEU A N 1
ATOM 579 C CA . LEU A 1 69 ? -8.086 0.264 4.177 1.00 97.69 69 LEU A CA 1
ATOM 580 C C . LEU A 1 69 ? -9.184 -0.803 4.302 1.00 97.69 69 LEU A C 1
ATOM 582 O O . LEU A 1 69 ? -10.176 -0.599 5.002 1.00 97.69 69 LEU A O 1
ATOM 586 N N . CYS A 1 70 ? -9.038 -1.913 3.578 1.00 98.12 70 CYS A N 1
ATOM 587 C CA . CYS A 1 70 ? -10.028 -2.994 3.558 1.00 98.12 70 CYS A CA 1
ATOM 588 C C . CYS A 1 70 ? -9.732 -4.022 4.656 1.00 98.12 70 CYS A C 1
ATOM 590 O O . CYS A 1 70 ? -8.581 -4.412 4.857 1.00 98.12 70 CYS A O 1
ATOM 592 N N . GLY A 1 71 ? -10.770 -4.497 5.339 1.00 97.25 71 GLY A N 1
ATOM 593 C CA . GLY A 1 71 ? -10.671 -5.454 6.440 1.00 97.25 71 GLY A CA 1
ATOM 594 C C . GLY A 1 71 ? -10.176 -4.841 7.753 1.00 97.25 71 GLY A C 1
ATOM 595 O O . GLY A 1 71 ? -9.811 -5.583 8.661 1.00 97.25 71 GLY A O 1
ATOM 596 N N . LEU A 1 72 ? -10.134 -3.508 7.861 1.00 96.44 72 LEU A N 1
ATOM 597 C CA . LEU A 1 72 ? -9.793 -2.810 9.100 1.00 96.44 72 LEU A CA 1
ATOM 598 C C . LEU A 1 72 ? -11.050 -2.717 9.976 1.00 96.44 72 LEU A C 1
ATOM 600 O O . LEU A 1 72 ? -11.944 -1.915 9.713 1.00 96.44 72 LEU A O 1
ATOM 604 N N . LEU A 1 73 ? -11.130 -3.563 11.004 1.00 95.50 73 LEU A N 1
ATOM 605 C CA . LEU A 1 73 ? -12.353 -3.764 11.785 1.00 95.50 73 LEU A CA 1
ATOM 606 C C . LEU A 1 73 ? -12.333 -2.992 13.117 1.00 95.50 73 LEU A C 1
ATOM 608 O O . LEU A 1 73 ? -11.395 -3.179 13.898 1.00 95.50 73 LEU A O 1
ATOM 612 N N . PRO A 1 74 ? -13.367 -2.187 13.436 1.00 94.75 74 PRO A N 1
ATOM 613 C CA . PRO A 1 74 ? -13.520 -1.580 14.758 1.00 94.75 74 PRO A CA 1
ATOM 614 C C . PRO A 1 74 ? -13.473 -2.618 15.887 1.00 94.75 74 PRO A C 1
ATOM 616 O O . PRO A 1 74 ? -14.001 -3.721 15.755 1.00 94.75 74 PRO A O 1
ATOM 619 N N . GLY A 1 75 ? -12.836 -2.264 17.006 1.00 93.06 75 GLY A N 1
ATOM 620 C CA . GLY A 1 75 ? -12.671 -3.150 18.167 1.00 93.06 75 GLY A CA 1
ATOM 621 C C . GLY A 1 75 ? -11.479 -4.115 18.091 1.00 93.06 75 GLY A C 1
ATOM 622 O O . GLY A 1 75 ? -11.201 -4.805 19.069 1.00 93.06 75 GLY A O 1
ATOM 623 N N . THR A 1 76 ? -10.748 -4.152 16.973 1.00 95.38 76 THR A N 1
ATOM 624 C CA . THR A 1 76 ? -9.483 -4.903 16.859 1.00 95.38 76 THR A CA 1
ATOM 625 C C . THR A 1 76 ? -8.295 -4.127 17.425 1.00 95.38 76 THR A C 1
ATOM 627 O O . THR A 1 76 ? -8.329 -2.898 17.546 1.00 95.38 76 THR A O 1
ATOM 630 N N . ASN A 1 77 ? -7.195 -4.831 17.717 1.00 95.50 77 ASN A N 1
ATOM 631 C CA . ASN A 1 77 ? -5.964 -4.178 18.172 1.00 95.50 77 ASN A CA 1
ATOM 632 C C . ASN A 1 77 ? -5.372 -3.291 17.071 1.00 95.50 77 ASN A C 1
ATOM 634 O O . ASN A 1 77 ? -4.888 -2.196 17.351 1.00 95.50 77 ASN A O 1
ATOM 638 N N . GLN A 1 78 ? -5.439 -3.735 15.812 1.00 95.00 78 GLN A N 1
ATOM 639 C CA . GLN A 1 78 ? -4.989 -2.934 14.675 1.00 95.00 78 GLN A CA 1
ATOM 640 C C . GLN A 1 78 ? -5.742 -1.610 14.572 1.00 95.00 78 GLN A C 1
ATOM 642 O O . GLN A 1 78 ? -5.105 -0.574 14.385 1.00 95.00 78 GLN A O 1
ATOM 647 N N . TYR A 1 79 ? -7.068 -1.634 14.724 1.00 96.62 79 TYR A N 1
ATOM 648 C CA . TYR A 1 79 ? -7.892 -0.428 14.689 1.00 96.62 79 TYR A CA 1
ATOM 649 C C . TYR A 1 79 ? -7.513 0.540 15.813 1.00 96.62 79 TYR A C 1
ATOM 651 O O . TYR A 1 79 ? -7.205 1.699 15.538 1.00 96.62 79 TYR A O 1
ATOM 659 N N . ALA A 1 80 ? -7.401 0.044 17.048 1.00 96.88 80 ALA A N 1
ATOM 660 C CA . ALA A 1 80 ? -6.988 0.857 18.192 1.00 96.88 80 ALA A CA 1
ATOM 661 C C . ALA A 1 80 ? -5.577 1.457 18.014 1.00 96.88 80 ALA A C 1
ATOM 663 O O . ALA A 1 80 ? -5.344 2.629 18.309 1.00 96.88 80 ALA A O 1
ATOM 664 N N . PHE A 1 81 ? -4.615 0.694 17.479 1.00 97.56 81 PHE A N 1
ATOM 665 C CA . PHE A 1 81 ? -3.276 1.225 17.207 1.00 97.56 81 PHE A CA 1
ATOM 666 C C . PHE A 1 81 ? -3.264 2.274 16.093 1.00 97.56 81 PHE A C 1
ATOM 668 O O . PHE A 1 81 ? -2.464 3.210 16.164 1.00 97.56 81 PHE A O 1
ATOM 675 N N . MET A 1 82 ? -4.132 2.151 15.085 1.00 97.56 82 MET A N 1
ATOM 676 C CA . MET A 1 82 ? -4.326 3.194 14.076 1.00 97.56 82 MET A CA 1
ATOM 677 C C . MET A 1 82 ? -4.901 4.463 14.719 1.00 97.56 82 MET A C 1
ATOM 679 O O . MET A 1 82 ? -4.346 5.541 14.514 1.00 97.56 82 MET A O 1
ATOM 683 N N . GLU A 1 83 ? -5.936 4.357 15.556 1.00 97.00 83 GLU A N 1
ATOM 684 C CA . GLU A 1 83 ? -6.500 5.508 16.282 1.00 97.00 83 GLU A CA 1
ATOM 685 C C . GLU A 1 83 ? -5.454 6.210 17.152 1.00 97.00 83 GLU A C 1
ATOM 687 O O . GLU A 1 83 ? -5.313 7.436 17.103 1.00 97.00 83 GLU A O 1
ATOM 692 N N . GLN A 1 84 ? -4.648 5.431 17.874 1.00 96.31 84 GLN A N 1
ATOM 693 C CA . GLN A 1 84 ? -3.547 5.955 18.671 1.00 96.31 84 GLN A CA 1
ATOM 694 C C . GLN A 1 84 ? -2.501 6.668 17.803 1.00 96.31 84 GLN A C 1
ATOM 696 O O . GLN A 1 84 ? -2.079 7.777 18.134 1.00 96.31 84 GLN A O 1
ATOM 701 N N . ALA A 1 85 ? -2.062 6.050 16.702 1.00 96.25 85 ALA A N 1
ATOM 702 C CA . ALA A 1 85 ? -1.019 6.607 15.841 1.00 96.25 85 ALA A CA 1
ATOM 703 C C . ALA A 1 85 ? -1.447 7.938 15.209 1.00 96.25 85 ALA A C 1
ATOM 705 O O . ALA A 1 85 ? -0.639 8.861 15.121 1.00 96.25 85 ALA A O 1
ATOM 706 N N . PHE A 1 86 ? -2.715 8.048 14.813 1.00 95.31 86 PHE A N 1
ATOM 707 C CA . PHE A 1 86 ? -3.278 9.257 14.213 1.00 95.31 86 PHE A CA 1
ATOM 708 C C . PHE A 1 86 ? -3.823 10.259 15.243 1.00 95.31 86 PHE A C 1
ATOM 710 O O . PHE A 1 86 ? -4.385 11.285 14.864 1.00 95.31 86 PHE A O 1
ATOM 717 N N . GLY A 1 87 ? -3.605 10.007 16.538 1.00 94.81 87 GLY A N 1
ATOM 718 C CA . GLY A 1 87 ? -3.906 10.951 17.610 1.00 94.81 87 GLY A CA 1
ATOM 719 C C . GLY A 1 87 ? -5.399 11.198 17.815 1.00 94.81 87 GLY A C 1
ATOM 720 O O . GLY A 1 87 ? -5.765 12.278 18.272 1.00 94.81 87 GLY A O 1
ATOM 721 N N . ILE A 1 88 ? -6.257 10.228 17.491 1.00 94.44 88 ILE A N 1
ATOM 722 C CA . ILE A 1 88 ? -7.719 10.356 17.609 1.00 94.44 88 ILE A CA 1
ATOM 723 C C . ILE A 1 88 ? -8.135 10.654 19.057 1.00 94.44 88 ILE A C 1
ATOM 725 O O . ILE A 1 88 ? -8.922 11.560 19.317 1.00 94.44 88 ILE A O 1
ATOM 729 N N . GLU A 1 89 ? -7.522 9.959 20.014 1.00 89.00 89 GLU A N 1
ATOM 730 C CA . GLU A 1 89 ? -7.791 10.126 21.448 1.00 89.00 89 GLU A CA 1
ATOM 731 C C . GLU A 1 89 ? -7.005 11.288 22.090 1.00 89.00 89 GLU A C 1
ATOM 733 O O . GLU A 1 89 ? -7.096 11.521 23.296 1.00 89.00 89 GLU A O 1
ATOM 738 N N . THR A 1 90 ? -6.203 12.032 21.318 1.00 91.75 90 THR A N 1
ATOM 739 C CA . THR A 1 90 ? -5.373 13.113 21.871 1.00 91.75 90 THR A CA 1
ATOM 740 C C . THR A 1 90 ? -6.223 14.360 22.153 1.00 91.75 90 THR A C 1
ATOM 742 O O . THR A 1 90 ? -6.898 14.854 21.240 1.00 91.75 90 THR A O 1
ATOM 745 N N . PRO A 1 91 ? -6.178 14.936 23.374 1.00 91.19 91 PRO A N 1
ATOM 746 C CA . PRO A 1 91 ? -6.892 16.170 23.685 1.00 91.19 91 PRO A CA 1
ATOM 747 C C . PRO A 1 91 ? -6.548 17.293 22.699 1.00 91.19 91 PRO A C 1
ATOM 749 O O . PRO A 1 91 ? -5.382 17.612 22.482 1.00 91.19 91 PRO A O 1
ATOM 752 N N . GLY A 1 92 ? -7.575 17.892 22.093 1.00 88.56 92 GLY A N 1
ATOM 753 C CA . GLY A 1 92 ? -7.409 18.951 21.093 1.00 88.56 92 GLY A CA 1
ATOM 754 C C . GLY A 1 92 ? -7.136 18.471 19.661 1.00 88.56 92 GLY A C 1
ATOM 755 O O . GLY A 1 92 ? -6.948 19.314 18.787 1.00 88.56 92 GLY A O 1
ATOM 756 N N . SER A 1 93 ? -7.154 17.159 19.388 1.00 88.81 93 SER A N 1
ATOM 757 C CA . SER A 1 93 ? -7.025 16.644 18.020 1.00 88.81 93 SER A CA 1
ATOM 758 C C . SER A 1 93 ? -8.151 17.150 17.115 1.00 88.81 93 SER A C 1
ATOM 760 O O . SER A 1 93 ? -9.329 17.146 17.494 1.00 88.81 93 SER A O 1
ATOM 762 N N . SER A 1 94 ? -7.786 17.581 15.906 1.00 85.56 94 SER A N 1
ATOM 763 C CA . SER A 1 94 ? -8.731 17.953 14.849 1.00 85.56 94 SER A CA 1
ATOM 764 C C . SER A 1 94 ? -9.354 16.738 14.159 1.00 85.56 94 SER A C 1
ATOM 766 O O . SER A 1 94 ? -10.365 16.888 13.486 1.00 85.56 94 SER A O 1
ATOM 768 N N . VAL A 1 95 ? -8.754 15.556 14.317 1.00 89.44 95 VAL A N 1
ATOM 769 C CA . VAL A 1 95 ? -9.220 14.289 13.747 1.00 89.44 95 VAL A CA 1
ATOM 770 C C . VAL A 1 95 ? -9.973 13.544 14.850 1.00 89.44 95 VAL A C 1
ATOM 772 O O . VAL A 1 95 ? -9.397 13.271 15.903 1.00 89.44 95 VAL A O 1
ATOM 775 N N . LYS A 1 96 ? -11.267 13.282 14.652 1.00 92.06 96 LYS A N 1
ATOM 776 C CA . LYS A 1 96 ? -12.159 12.672 15.655 1.00 92.06 96 LYS A CA 1
ATOM 777 C C . LYS A 1 96 ? -12.384 11.191 15.420 1.00 92.06 96 LYS A C 1
ATOM 779 O O . LYS A 1 96 ? -12.669 10.470 16.368 1.00 92.06 96 LYS A O 1
ATOM 784 N N . THR A 1 97 ? -12.258 10.748 14.179 1.00 93.94 97 THR A N 1
ATOM 785 C CA . THR A 1 97 ? -12.357 9.343 13.793 1.00 93.94 97 THR A CA 1
ATOM 786 C C . THR A 1 97 ? -11.345 9.035 12.697 1.00 93.94 97 THR A C 1
ATOM 788 O O . THR A 1 97 ? -10.895 9.933 11.983 1.00 93.94 97 THR A O 1
ATOM 791 N N . LEU A 1 98 ? -11.018 7.755 12.496 1.00 93.88 98 LEU A N 1
ATOM 792 C CA . LEU A 1 98 ? -10.194 7.368 11.349 1.00 93.88 98 LEU A CA 1
ATOM 793 C C . LEU A 1 98 ? -10.853 7.712 10.003 1.00 93.88 98 LEU A C 1
ATOM 795 O O . LEU A 1 98 ? -10.141 7.839 9.014 1.00 93.88 98 LEU A O 1
ATOM 799 N N . ALA A 1 99 ? -12.175 7.896 9.949 1.00 91.06 99 ALA A N 1
ATOM 800 C CA . ALA A 1 99 ? -12.883 8.297 8.734 1.00 91.06 99 ALA A CA 1
ATOM 801 C C . ALA A 1 99 ? -12.660 9.775 8.352 1.00 91.06 99 ALA A C 1
ATOM 803 O O . ALA A 1 99 ? -12.917 10.149 7.211 1.00 91.06 99 ALA A O 1
ATOM 804 N N . ASP A 1 100 ? -12.140 10.611 9.261 1.00 89.69 100 ASP A N 1
ATOM 805 C CA . ASP A 1 100 ? -11.819 12.019 8.965 1.00 89.69 100 ASP A CA 1
ATOM 806 C C . ASP A 1 100 ? -10.518 12.174 8.152 1.00 89.69 100 ASP A C 1
ATOM 808 O O . ASP A 1 100 ? -10.189 13.255 7.657 1.00 89.69 100 ASP A O 1
ATOM 812 N N . ILE A 1 101 ? -9.742 11.097 8.035 1.00 90.62 101 ILE A N 1
ATOM 813 C CA . ILE A 1 101 ? -8.468 11.052 7.318 1.00 90.62 101 ILE A CA 1
ATOM 814 C C . ILE A 1 101 ? -8.758 10.750 5.835 1.00 90.62 101 ILE A C 1
ATOM 816 O O . ILE A 1 101 ? -9.676 9.986 5.549 1.00 90.62 101 ILE A O 1
ATOM 820 N N . PRO A 1 102 ? -8.013 11.326 4.866 1.00 88.06 102 PRO A N 1
ATOM 821 C CA . PRO A 1 102 ? -8.301 11.175 3.436 1.00 88.06 102 PRO A CA 1
ATOM 822 C C . PRO A 1 102 ? -7.908 9.784 2.899 1.00 88.06 102 PRO A C 1
ATOM 824 O O . PRO A 1 102 ? -6.941 9.624 2.159 1.00 88.06 102 PRO A O 1
ATOM 827 N N . TRP A 1 103 ? -8.667 8.774 3.294 1.00 91.94 103 TRP A N 1
ATOM 828 C CA . TRP A 1 103 ? -8.686 7.408 2.780 1.00 91.94 103 TRP A CA 1
ATOM 829 C C . TRP A 1 103 ? -10.119 6.875 2.894 1.00 91.94 103 TRP A C 1
ATOM 831 O O . TRP A 1 103 ? -10.963 7.488 3.549 1.00 91.94 103 TRP A O 1
ATOM 841 N N . THR A 1 104 ? -10.390 5.712 2.318 1.00 93.69 104 THR A N 1
ATOM 842 C CA . THR A 1 104 ? -11.645 4.985 2.541 1.00 93.69 104 THR A CA 1
ATOM 843 C C . THR A 1 104 ? -11.381 3.783 3.433 1.00 93.69 104 THR A C 1
ATOM 845 O O . THR A 1 104 ? -10.459 3.011 3.181 1.00 93.69 104 THR A O 1
ATOM 848 N N . ILE A 1 105 ? -12.176 3.611 4.489 1.00 95.19 105 ILE A N 1
ATOM 849 C CA . ILE A 1 105 ? -12.134 2.419 5.345 1.00 95.19 105 ILE A CA 1
ATOM 850 C C . ILE A 1 105 ? -13.301 1.524 4.965 1.00 95.19 105 ILE A C 1
ATOM 852 O O . ILE A 1 105 ? -14.441 1.982 4.914 1.00 95.19 105 ILE A O 1
ATOM 856 N N . SER A 1 106 ? -13.013 0.245 4.751 1.00 95.62 106 SER A N 1
ATOM 857 C CA . SER A 1 106 ? -14.029 -0.776 4.538 1.00 95.62 106 SER A CA 1
ATOM 858 C C . SER A 1 106 ? -13.807 -1.947 5.492 1.00 95.62 106 SER A C 1
ATOM 860 O O . SER A 1 106 ? -12.689 -2.461 5.577 1.00 95.62 106 SER A O 1
ATOM 862 N N . PRO A 1 107 ? -14.850 -2.424 6.195 1.00 95.25 107 PRO A N 1
ATOM 863 C CA . PRO A 1 107 ? -14.742 -3.628 7.010 1.00 95.25 107 PRO A CA 1
ATOM 864 C C . PRO A 1 107 ? -14.687 -4.910 6.159 1.00 95.25 107 PRO A C 1
ATOM 866 O O . PRO A 1 107 ? -14.402 -5.984 6.684 1.00 95.25 107 PRO A O 1
ATOM 869 N N . ASN A 1 108 ? -14.965 -4.826 4.856 1.00 97.00 108 ASN A N 1
ATOM 870 C CA . ASN A 1 108 ? -15.055 -5.991 3.984 1.00 97.00 108 ASN A CA 1
ATOM 871 C C . ASN A 1 108 ? -13.676 -6.493 3.540 1.00 97.00 108 ASN A C 1
ATOM 873 O O . ASN A 1 108 ? -12.685 -5.761 3.514 1.00 97.00 108 ASN A O 1
ATOM 877 N N . HIS A 1 109 ? -13.627 -7.752 3.097 1.00 96.88 109 HIS A N 1
ATOM 878 C CA . HIS A 1 109 ? -12.512 -8.217 2.277 1.00 96.88 109 HIS A CA 1
ATOM 879 C C . HIS A 1 109 ? -12.481 -7.419 0.967 1.00 96.88 109 HIS A C 1
ATOM 881 O O . HIS A 1 109 ? -13.526 -7.204 0.355 1.00 96.88 109 HIS A O 1
ATOM 887 N N . TYR A 1 110 ? -11.293 -7.028 0.500 1.00 97.50 110 TYR A N 1
ATOM 888 C CA . TYR A 1 110 ? -11.141 -6.124 -0.648 1.00 97.50 110 TYR A CA 1
ATOM 889 C C . TYR A 1 110 ? -11.814 -6.622 -1.936 1.00 97.50 110 TYR A C 1
ATOM 891 O O . TYR A 1 110 ? -12.189 -5.815 -2.772 1.00 97.50 110 TYR A O 1
ATOM 899 N N . THR A 1 111 ? -12.020 -7.931 -2.107 1.00 97.00 111 THR A N 1
ATOM 900 C CA . THR A 1 111 ? -12.726 -8.485 -3.281 1.00 97.00 111 THR A CA 1
ATOM 901 C C . THR A 1 111 ? -14.223 -8.176 -3.314 1.00 97.00 111 THR A C 1
ATOM 903 O O . THR A 1 111 ? -14.861 -8.427 -4.330 1.00 97.00 111 THR A O 1
ATOM 906 N N . VAL A 1 112 ? -14.801 -7.712 -2.202 1.00 96.88 112 VAL A N 1
ATOM 907 C CA . VAL A 1 112 ? -16.197 -7.255 -2.141 1.00 96.88 112 VAL A CA 1
ATOM 908 C C . VAL A 1 112 ? -16.303 -5.852 -2.729 1.00 96.88 112 VAL A C 1
ATOM 910 O O . VAL A 1 112 ? -17.164 -5.606 -3.565 1.00 96.88 112 VAL A O 1
ATOM 913 N N . ASP A 1 113 ? -15.398 -4.958 -2.328 1.00 95.56 113 ASP A N 1
ATOM 914 C CA . ASP A 1 113 ? -15.399 -3.563 -2.779 1.00 95.56 113 ASP A CA 1
ATOM 915 C C . ASP A 1 113 ? -14.761 -3.410 -4.174 1.00 95.56 113 ASP A C 1
ATOM 917 O O . ASP A 1 113 ? -15.102 -2.499 -4.925 1.00 95.56 113 ASP A O 1
ATOM 921 N N . PHE A 1 114 ? -13.862 -4.334 -4.537 1.00 96.25 114 PHE A N 1
ATOM 922 C CA . PHE A 1 114 ? -13.168 -4.404 -5.825 1.00 96.25 114 PHE A CA 1
ATOM 923 C C . PHE A 1 114 ? -13.369 -5.793 -6.463 1.00 96.25 114 PHE A C 1
ATOM 925 O O . PHE A 1 114 ? -12.550 -6.700 -6.256 1.00 96.25 114 PHE A O 1
ATOM 932 N N . PRO A 1 115 ? -14.469 -5.998 -7.213 1.00 95.69 115 PRO A N 1
ATOM 933 C CA . PRO A 1 115 ? -14.791 -7.283 -7.829 1.00 95.69 115 PRO A CA 1
ATOM 934 C C . PRO A 1 115 ? -13.745 -7.734 -8.857 1.00 95.69 115 PRO A C 1
ATOM 936 O O . PRO A 1 115 ? -13.372 -6.994 -9.760 1.00 95.69 115 PRO A O 1
ATOM 939 N N . LEU A 1 116 ? -13.310 -8.994 -8.767 1.00 96.69 116 LEU A N 1
ATOM 940 C CA . LEU A 1 116 ? -12.252 -9.546 -9.633 1.00 96.69 116 LEU A CA 1
ATOM 941 C C . LEU A 1 116 ? -12.682 -9.777 -11.089 1.00 96.69 116 LEU A C 1
ATOM 943 O O . LEU A 1 116 ? -11.839 -10.024 -11.948 1.00 96.69 116 LEU A O 1
ATOM 947 N N . ASN A 1 117 ? -13.986 -9.753 -11.357 1.00 95.25 117 ASN A N 1
ATOM 948 C CA . ASN A 1 117 ? -14.564 -9.934 -12.686 1.00 95.25 117 ASN A CA 1
ATOM 949 C C . ASN A 1 117 ? -14.729 -8.614 -13.459 1.00 95.25 117 ASN A C 1
ATOM 951 O O . ASN A 1 117 ? -15.079 -8.661 -14.638 1.00 95.25 117 ASN A O 1
ATOM 955 N N . ASP A 1 118 ? -14.470 -7.461 -12.834 1.00 94.81 118 ASP A N 1
ATOM 956 C CA . ASP A 1 118 ? -14.414 -6.180 -13.534 1.00 94.81 118 ASP A CA 1
ATOM 957 C C . ASP A 1 118 ? -13.064 -6.029 -14.250 1.00 94.81 118 ASP A C 1
ATOM 959 O O . ASP A 1 118 ? -12.054 -5.606 -13.684 1.00 94.81 118 ASP A O 1
ATOM 963 N N . LEU A 1 119 ? -13.049 -6.380 -15.535 1.00 92.44 119 LEU A N 1
ATOM 964 C CA . LEU A 1 119 ? -11.848 -6.308 -16.367 1.00 92.44 119 LEU A CA 1
ATOM 965 C C . LEU A 1 119 ? -11.395 -4.871 -16.666 1.00 92.44 119 LEU A C 1
ATOM 967 O O . LEU A 1 119 ? -10.271 -4.688 -17.126 1.00 92.44 119 LEU A O 1
ATOM 971 N N . SER A 1 120 ? -12.237 -3.860 -16.418 1.00 93.56 120 SER A N 1
ATOM 972 C CA . SER A 1 120 ? -11.855 -2.451 -16.586 1.00 93.56 120 SER A CA 1
ATOM 973 C C . SER A 1 120 ? -11.003 -1.924 -15.429 1.00 93.56 120 SER A C 1
ATOM 975 O O . SER A 1 120 ? -10.353 -0.889 -15.571 1.00 93.56 120 SER A O 1
ATOM 977 N N . LYS A 1 121 ? -10.999 -2.637 -14.295 1.00 94.31 121 LYS A N 1
ATOM 978 C CA . LYS A 1 121 ? -10.247 -2.311 -13.079 1.00 94.31 121 LYS A CA 1
ATOM 979 C C . LYS A 1 121 ? -9.611 -3.581 -12.500 1.00 94.31 121 LYS A C 1
ATOM 981 O O . LYS A 1 121 ? -10.006 -4.035 -11.424 1.00 94.31 121 LYS A O 1
ATOM 986 N N . PRO A 1 122 ? -8.630 -4.185 -13.195 1.00 97.12 122 PRO A N 1
ATOM 987 C CA . PRO A 1 122 ? -8.047 -5.446 -12.757 1.00 97.12 122 PRO A CA 1
ATOM 988 C C . PRO A 1 122 ? -7.420 -5.311 -11.363 1.00 97.12 122 PRO A C 1
ATOM 990 O O . PRO A 1 122 ? -6.666 -4.378 -11.087 1.00 97.12 122 PRO A O 1
ATOM 993 N N . VAL A 1 123 ? -7.713 -6.265 -10.479 1.00 98.44 123 VAL A N 1
ATOM 994 C CA . VAL A 1 123 ? -7.180 -6.281 -9.110 1.00 98.44 123 VAL A CA 1
ATOM 995 C C . VAL A 1 123 ? -5.891 -7.097 -9.066 1.00 98.44 123 VAL A C 1
ATOM 997 O O . VAL A 1 123 ? -5.881 -8.291 -9.380 1.00 98.44 123 VAL A O 1
ATOM 1000 N N . ILE A 1 124 ? -4.795 -6.461 -8.653 1.00 98.38 124 ILE A N 1
ATOM 1001 C CA . ILE A 1 124 ? -3.451 -7.048 -8.668 1.00 98.38 124 ILE A CA 1
ATOM 1002 C C . ILE A 1 124 ? -2.838 -6.972 -7.270 1.00 98.38 124 ILE A C 1
ATOM 1004 O O . ILE A 1 124 ? -2.580 -5.895 -6.737 1.00 98.38 124 ILE A O 1
ATOM 1008 N N . TYR A 1 125 ? -2.536 -8.128 -6.681 1.00 98.50 125 TYR A N 1
ATOM 1009 C CA . TYR A 1 125 ? -1.969 -8.220 -5.339 1.00 98.50 125 TYR A CA 1
ATOM 1010 C C . TYR A 1 125 ? -0.433 -8.234 -5.370 1.00 98.50 125 TYR A C 1
ATOM 1012 O O . TYR A 1 125 ? 0.193 -9.110 -5.976 1.00 98.50 125 TYR A O 1
ATOM 1020 N N . LEU A 1 126 ? 0.202 -7.310 -4.650 1.00 97.56 126 LEU A N 1
ATOM 1021 C CA . LEU A 1 126 ? 1.648 -7.282 -4.460 1.00 97.56 126 LEU A CA 1
ATOM 1022 C C . LEU A 1 126 ? 2.082 -8.278 -3.383 1.00 97.56 126 LEU A C 1
ATOM 1024 O O . LEU A 1 126 ? 1.733 -8.160 -2.207 1.00 97.56 126 LEU A O 1
ATOM 1028 N N . SER A 1 127 ? 2.908 -9.247 -3.765 1.00 94.69 127 SER A N 1
ATOM 1029 C CA . SER A 1 127 ? 3.515 -10.187 -2.825 1.00 94.69 127 SER A CA 1
ATOM 1030 C C . SER A 1 127 ? 4.960 -10.482 -3.215 1.00 94.69 127 SER A C 1
ATOM 1032 O O . SER A 1 127 ? 5.203 -10.815 -4.372 1.00 94.69 127 SER A O 1
ATOM 1034 N N . PRO A 1 128 ? 5.931 -10.445 -2.281 1.00 92.19 128 PRO A N 1
ATOM 1035 C CA . PRO A 1 128 ? 7.337 -10.721 -2.592 1.00 92.19 128 PRO A CA 1
ATOM 1036 C C . PRO A 1 128 ? 7.565 -12.141 -3.131 1.00 92.19 128 PRO A C 1
ATOM 1038 O O . PRO A 1 128 ? 8.553 -12.389 -3.819 1.00 92.19 128 PRO A O 1
ATOM 1041 N N . ASN A 1 129 ? 6.647 -13.069 -2.848 1.00 92.38 129 ASN A N 1
ATOM 1042 C CA . ASN A 1 129 ? 6.731 -14.465 -3.269 1.00 92.38 129 ASN A CA 1
ATOM 1043 C C . ASN A 1 129 ? 5.991 -14.755 -4.588 1.00 92.38 129 ASN A C 1
ATOM 1045 O O . ASN A 1 129 ? 5.909 -15.916 -4.991 1.00 92.38 129 ASN A O 1
ATOM 1049 N N . ALA A 1 130 ? 5.430 -13.743 -5.257 1.00 95.00 130 ALA A N 1
ATOM 1050 C CA . ALA A 1 130 ? 4.739 -13.946 -6.526 1.00 95.00 130 ALA A CA 1
ATOM 1051 C C . ALA A 1 130 ? 5.684 -14.517 -7.608 1.00 95.00 130 ALA A C 1
ATOM 1053 O O . ALA A 1 130 ? 6.862 -14.149 -7.662 1.00 95.00 130 ALA A O 1
ATOM 1054 N N . PRO A 1 131 ? 5.186 -15.404 -8.491 1.00 93.25 131 PRO A N 1
ATOM 1055 C CA . PRO A 1 131 ? 6.028 -16.064 -9.489 1.00 93.25 131 PRO A CA 1
ATOM 1056 C C . PRO A 1 131 ? 6.572 -15.079 -10.533 1.00 93.25 131 PRO A C 1
ATOM 1058 O O . PRO A 1 131 ? 7.738 -15.173 -10.912 1.00 93.25 131 PRO A O 1
ATOM 1061 N N . ARG A 1 132 ? 5.760 -14.097 -10.949 1.00 95.81 132 ARG A N 1
ATOM 1062 C CA . ARG A 1 132 ? 6.154 -13.038 -11.888 1.00 95.81 132 ARG A CA 1
ATOM 1063 C C . ARG A 1 132 ? 6.469 -11.733 -11.156 1.00 95.81 132 ARG A C 1
ATOM 1065 O O . ARG A 1 132 ? 5.860 -11.441 -10.124 1.00 95.81 132 ARG A O 1
ATOM 1072 N N . CYS A 1 133 ? 7.375 -10.937 -11.711 1.00 97.44 133 CYS A N 1
ATOM 1073 C CA . CYS A 1 133 ? 7.615 -9.555 -11.296 1.00 97.44 133 CYS A CA 1
ATOM 1074 C C . CYS A 1 133 ? 7.167 -8.569 -12.379 1.00 97.44 133 CYS A C 1
ATOM 1076 O O . CYS A 1 133 ? 6.846 -9.002 -13.481 1.00 97.44 133 CYS A O 1
ATOM 1078 N N . PHE A 1 134 ? 7.165 -7.274 -12.061 1.00 98.31 134 PHE A N 1
ATOM 1079 C CA . PHE A 1 134 ? 6.961 -6.234 -13.070 1.00 98.31 134 PHE A CA 1
ATOM 1080 C C . PHE A 1 134 ? 8.084 -6.219 -14.122 1.00 98.31 134 PHE A C 1
ATOM 1082 O O . PHE A 1 134 ? 9.277 -6.314 -13.801 1.00 98.31 134 PHE A O 1
ATOM 1089 N N . GLU A 1 135 ? 7.713 -6.050 -15.383 1.00 97.88 135 GLU A N 1
ATOM 1090 C CA . GLU A 1 135 ? 8.619 -5.765 -16.493 1.00 97.88 135 GLU A CA 1
ATOM 1091 C C . GLU A 1 135 ? 8.993 -4.269 -16.558 1.00 97.88 135 GLU A C 1
ATOM 1093 O O . GLU A 1 135 ? 8.303 -3.429 -15.976 1.00 97.88 135 GLU A O 1
ATOM 1098 N N . PRO A 1 136 ? 10.119 -3.885 -17.195 1.00 96.50 136 PRO A N 1
ATOM 1099 C CA . PRO A 1 136 ? 10.488 -2.475 -17.319 1.00 96.50 136 PRO A CA 1
ATOM 1100 C C . PRO A 1 136 ? 9.412 -1.719 -18.111 1.00 96.50 136 PRO A C 1
ATOM 1102 O O . PRO A 1 136 ? 9.047 -2.154 -19.200 1.00 96.50 136 PRO A O 1
ATOM 1105 N N . GLY A 1 137 ? 8.904 -0.608 -17.573 1.00 96.75 137 GLY A N 1
ATOM 1106 C CA . GLY A 1 137 ? 7.793 0.134 -18.178 1.00 96.75 137 GLY A CA 1
ATOM 1107 C C . GLY A 1 137 ? 6.412 -0.505 -17.979 1.00 96.75 137 GLY A C 1
ATOM 1108 O O . GLY A 1 137 ? 5.428 0.022 -18.487 1.00 96.75 137 GLY A O 1
ATOM 1109 N N . GLU A 1 138 ? 6.303 -1.621 -17.246 1.00 97.81 138 GLU A N 1
ATOM 1110 C CA . GLU A 1 138 ? 5.003 -2.201 -16.896 1.00 97.81 138 GLU A CA 1
ATOM 1111 C C . GLU A 1 138 ? 4.370 -1.387 -15.764 1.00 97.81 138 GLU A C 1
ATOM 1113 O O . GLU A 1 138 ? 4.814 -1.450 -14.613 1.00 97.81 138 GLU A O 1
ATOM 1118 N N . TRP A 1 139 ? 3.321 -0.641 -16.102 1.00 98.00 139 TRP A N 1
ATOM 1119 C CA . TRP A 1 139 ? 2.406 -0.025 -15.154 1.00 98.00 139 TRP A CA 1
ATOM 1120 C C . TRP A 1 139 ? 1.011 0.081 -15.769 1.00 98.00 139 TRP A C 1
ATOM 1122 O O . TRP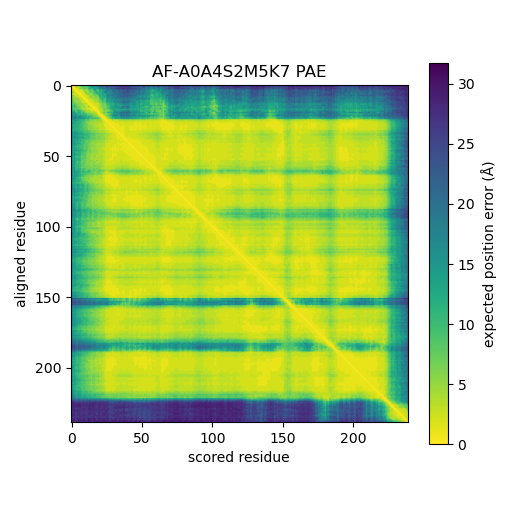 A 1 139 ? 0.836 0.685 -16.825 1.00 98.00 139 TRP A O 1
ATOM 1132 N N . ASP A 1 140 ? 0.014 -0.476 -15.091 1.00 97.25 140 ASP A N 1
ATOM 1133 C CA . ASP A 1 140 ? -1.395 -0.288 -15.432 1.00 97.25 140 ASP A CA 1
ATOM 1134 C C . ASP A 1 140 ? -2.005 0.797 -14.530 1.00 97.25 140 ASP A C 1
ATOM 1136 O O . ASP A 1 140 ? -1.994 0.666 -13.304 1.00 97.25 140 ASP A O 1
ATOM 1140 N N . HIS A 1 141 ? -2.508 1.880 -15.135 1.00 95.31 141 HIS A N 1
ATOM 1141 C CA . HIS A 1 141 ? -3.163 2.999 -14.437 1.00 95.31 141 HIS A CA 1
ATOM 1142 C C . HIS A 1 141 ? -4.634 2.732 -14.095 1.00 95.31 141 HIS A C 1
ATOM 1144 O O . HIS A 1 141 ? -5.199 3.439 -13.263 1.00 95.31 141 HIS A O 1
ATOM 1150 N N . THR A 1 142 ? -5.245 1.722 -14.715 1.00 95.00 142 THR A N 1
ATOM 1151 C CA . THR A 1 142 ? -6.625 1.285 -14.448 1.00 95.00 142 THR A CA 1
ATOM 1152 C C . THR A 1 142 ? -6.691 0.226 -13.348 1.00 95.00 142 THR A C 1
ATOM 1154 O O . THR A 1 142 ? -7.712 0.094 -12.674 1.00 95.00 142 THR A O 1
ATOM 1157 N N . ALA A 1 143 ? -5.583 -0.485 -13.118 1.00 97.38 143 ALA A N 1
ATOM 1158 C CA . ALA A 1 143 ? -5.487 -1.517 -12.098 1.00 97.38 143 ALA A CA 1
ATOM 1159 C C . ALA A 1 143 ? -5.675 -0.980 -10.672 1.00 97.38 143 ALA A C 1
ATOM 1161 O O . ALA A 1 143 ? -5.175 0.092 -10.303 1.00 97.38 143 ALA A O 1
ATOM 1162 N N . VAL A 1 144 ? -6.318 -1.810 -9.851 1.00 97.94 144 VAL A N 1
ATOM 1163 C CA . VAL A 1 144 ? -6.381 -1.680 -8.395 1.00 97.94 144 VAL A CA 1
ATOM 1164 C C . VAL A 1 144 ? -5.251 -2.514 -7.805 1.00 97.94 144 VAL A C 1
ATOM 1166 O O . VAL A 1 144 ? -5.291 -3.747 -7.824 1.00 97.94 144 VAL A O 1
ATOM 1169 N N . TYR A 1 145 ? -4.231 -1.858 -7.260 1.00 98.56 145 TYR A N 1
ATOM 1170 C CA . TYR A 1 145 ? -3.136 -2.571 -6.608 1.00 98.56 145 TYR A CA 1
ATOM 1171 C C . TYR A 1 145 ? -3.457 -2.834 -5.138 1.00 98.56 145 TYR A C 1
ATOM 1173 O O . TYR A 1 145 ? -3.922 -1.943 -4.432 1.00 98.56 145 TYR A O 1
ATOM 1181 N N . VAL A 1 146 ? -3.165 -4.045 -4.662 1.00 98.69 146 VAL A N 1
ATOM 1182 C CA . VAL A 1 146 ? -3.381 -4.462 -3.269 1.00 98.69 146 VAL A CA 1
ATOM 1183 C C . VAL A 1 146 ? -2.040 -4.734 -2.592 1.00 98.69 146 VAL A C 1
ATOM 1185 O O . VAL A 1 146 ? -1.216 -5.483 -3.113 1.00 98.69 146 VAL A O 1
ATOM 1188 N N . ILE A 1 147 ? -1.818 -4.160 -1.412 1.00 98.19 147 ILE A N 1
ATOM 1189 C CA . ILE A 1 147 ? -0.657 -4.402 -0.552 1.00 98.19 147 ILE A CA 1
ATOM 1190 C C . ILE A 1 147 ? -1.155 -5.011 0.762 1.00 98.19 147 ILE A C 1
ATOM 1192 O O . ILE A 1 147 ? -2.076 -4.495 1.385 1.00 98.19 147 ILE A O 1
ATOM 1196 N N . GLY A 1 148 ? -0.528 -6.091 1.231 1.00 96.69 148 GLY A N 1
ATOM 1197 C CA . GLY A 1 148 ? -0.835 -6.623 2.562 1.00 96.69 148 GLY A CA 1
ATOM 1198 C C . GLY A 1 148 ? -0.398 -5.658 3.664 1.00 96.69 148 GLY A C 1
ATOM 1199 O O . GLY A 1 148 ? 0.789 -5.345 3.758 1.00 96.69 148 GLY A O 1
ATOM 1200 N N . ALA A 1 149 ? -1.322 -5.234 4.526 1.00 96.19 149 ALA A N 1
ATOM 1201 C CA . ALA A 1 149 ? -1.027 -4.453 5.723 1.00 96.19 149 ALA A CA 1
ATOM 1202 C C . ALA A 1 149 ? -0.471 -5.381 6.818 1.00 96.19 149 ALA A C 1
ATOM 1204 O O . ALA A 1 149 ? -1.148 -5.757 7.775 1.00 96.19 149 ALA A O 1
ATOM 1205 N N . VAL A 1 150 ? 0.778 -5.812 6.630 1.00 93.31 150 VAL A N 1
ATOM 1206 C CA . VAL A 1 150 ? 1.463 -6.772 7.498 1.00 93.31 150 VAL A CA 1
ATOM 1207 C C . VAL A 1 150 ? 2.912 -6.354 7.738 1.00 93.31 150 VAL A C 1
ATOM 1209 O O . VAL A 1 150 ? 3.624 -5.952 6.821 1.00 93.31 150 VAL A O 1
ATOM 1212 N N . VAL A 1 151 ? 3.362 -6.463 8.987 1.00 90.00 151 VAL A N 1
ATOM 1213 C CA . VAL A 1 151 ? 4.762 -6.299 9.388 1.00 90.00 151 VAL A CA 1
ATOM 1214 C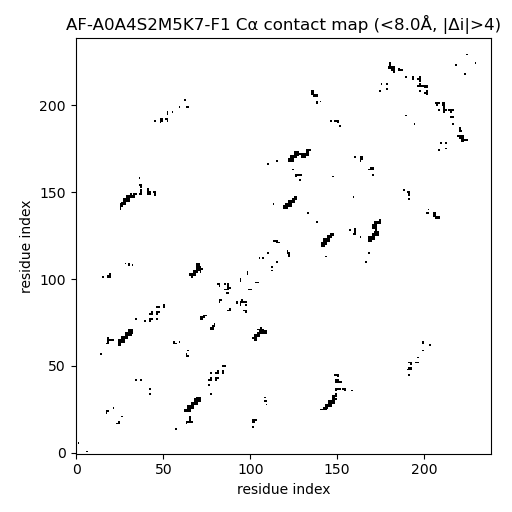 C . VAL A 1 151 ? 5.312 -7.679 9.721 1.00 90.00 151 VAL A C 1
ATOM 1216 O O . VAL A 1 151 ? 4.983 -8.278 10.741 1.00 90.00 151 VAL A O 1
ATOM 1219 N N . ASP A 1 152 ? 6.160 -8.191 8.837 1.00 72.38 152 ASP A N 1
ATOM 1220 C CA . ASP A 1 152 ? 6.523 -9.608 8.759 1.00 72.38 152 ASP A CA 1
ATOM 1221 C C . ASP A 1 152 ? 7.836 -9.967 9.482 1.00 72.38 152 ASP A C 1
ATOM 1223 O O . ASP A 1 152 ? 8.375 -11.048 9.256 1.00 72.38 152 ASP A O 1
ATOM 1227 N N . LYS A 1 153 ? 8.350 -9.110 10.385 1.00 69.19 153 LYS A N 1
ATOM 1228 C CA . LYS A 1 153 ? 9.664 -9.290 11.054 1.00 69.19 153 LYS A CA 1
ATOM 1229 C C . LYS A 1 153 ? 9.871 -10.682 11.672 1.00 69.19 153 LYS A C 1
ATOM 1231 O O . LYS A 1 153 ? 11.007 -11.097 11.883 1.00 69.19 153 LYS A O 1
ATOM 1236 N N . SER A 1 154 ? 8.782 -11.373 12.009 1.00 59.84 154 SER A N 1
ATOM 1237 C CA . SER A 1 154 ? 8.767 -12.722 12.582 1.00 59.84 154 SER A CA 1
ATOM 1238 C C . SER A 1 154 ? 8.044 -13.774 11.722 1.00 59.84 154 SER A C 1
ATOM 1240 O O . SER A 1 154 ? 8.076 -14.961 12.054 1.00 59.84 154 SER A O 1
ATOM 1242 N N . VAL A 1 155 ? 7.430 -13.381 10.601 1.00 67.31 155 VAL A N 1
ATOM 1243 C CA . VAL A 1 155 ? 6.617 -14.259 9.751 1.00 67.31 155 VAL A CA 1
ATOM 1244 C C . VAL A 1 155 ? 7.525 -14.988 8.760 1.00 67.31 155 VAL A C 1
ATOM 1246 O O . VAL A 1 155 ? 8.065 -14.410 7.826 1.00 67.31 155 VAL A O 1
ATOM 1249 N N . ARG A 1 156 ? 7.697 -16.299 8.957 1.00 67.56 156 ARG A N 1
ATOM 1250 C CA . ARG A 1 156 ? 8.584 -17.141 8.125 1.00 67.56 156 ARG A CA 1
ATOM 1251 C C . ARG A 1 156 ? 7.906 -17.752 6.892 1.00 67.56 156 ARG A C 1
ATOM 1253 O O . ARG A 1 156 ? 8.537 -18.511 6.163 1.00 67.56 156 ARG A O 1
ATOM 1260 N N . ARG A 1 157 ? 6.611 -17.491 6.685 1.00 83.19 157 ARG A N 1
ATOM 1261 C CA . ARG A 1 157 ? 5.776 -18.124 5.650 1.00 83.19 157 ARG A CA 1
ATOM 1262 C C . ARG A 1 157 ? 5.248 -17.079 4.656 1.00 83.19 157 ARG A C 1
ATOM 1264 O O . ARG A 1 157 ? 5.031 -15.940 5.058 1.00 83.19 157 ARG A O 1
ATOM 1271 N N . PRO A 1 158 ? 4.994 -17.444 3.384 1.00 87.62 158 PRO A N 1
ATOM 1272 C CA . PRO A 1 158 ? 4.506 -16.522 2.352 1.00 87.62 158 PRO A CA 1
ATOM 1273 C C . PRO A 1 158 ? 3.004 -16.212 2.521 1.00 87.62 158 PRO A C 1
ATOM 1275 O O . PRO A 1 158 ? 2.177 -16.587 1.687 1.00 87.62 158 PRO A O 1
ATOM 1278 N N . VAL A 1 159 ? 2.632 -15.562 3.630 1.00 91.12 159 VAL A N 1
ATOM 1279 C CA . VAL A 1 159 ? 1.229 -15.382 4.058 1.00 91.12 159 VAL A CA 1
ATOM 1280 C C . VAL A 1 159 ? 0.400 -14.559 3.071 1.00 91.12 159 VAL A C 1
ATOM 1282 O O . VAL A 1 159 ? -0.737 -14.92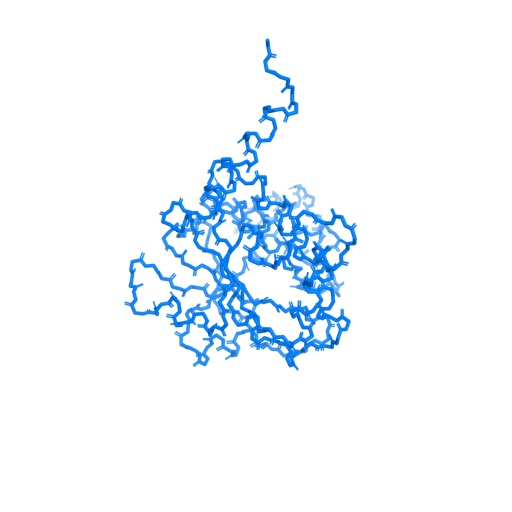7 2.776 1.00 91.12 159 VAL A O 1
ATOM 1285 N N . THR A 1 160 ? 0.981 -13.505 2.490 1.00 93.75 160 THR A N 1
ATOM 1286 C CA . THR A 1 160 ? 0.296 -12.639 1.517 1.00 93.75 160 THR A CA 1
ATOM 1287 C C . THR A 1 160 ? 0.010 -13.373 0.212 1.00 93.75 160 THR A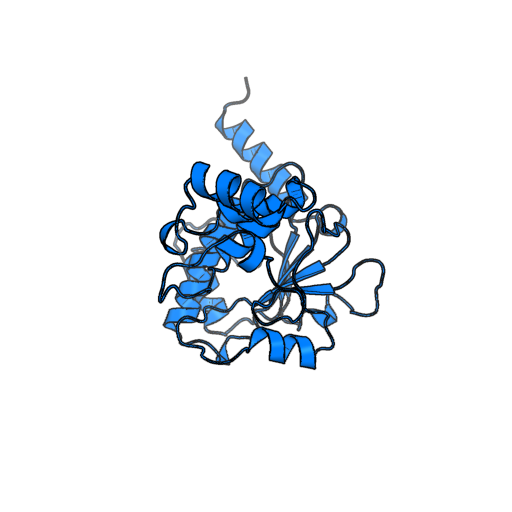 C 1
ATOM 1289 O O . THR A 1 160 ? -1.124 -13.356 -0.256 1.00 93.75 160 THR A O 1
ATOM 1292 N N . LEU A 1 161 ? 0.990 -14.109 -0.330 1.00 95.19 161 LEU A N 1
ATOM 1293 C CA . LEU A 1 161 ? 0.794 -14.921 -1.534 1.00 95.19 161 LEU A CA 1
ATOM 1294 C C . LEU A 1 161 ? -0.265 -16.003 -1.311 1.00 95.19 161 LEU A C 1
ATOM 1296 O O . LEU A 1 161 ? -1.105 -16.234 -2.177 1.00 95.19 161 LEU A O 1
ATOM 1300 N N . ALA A 1 162 ? -0.216 -16.684 -0.162 1.00 95.00 162 ALA A N 1
ATOM 1301 C CA . ALA A 1 162 ? -1.157 -17.751 0.154 1.00 95.00 162 ALA A CA 1
ATOM 1302 C C . ALA A 1 162 ? -2.600 -17.230 0.245 1.00 95.00 162 ALA A C 1
ATOM 1304 O O . ALA A 1 162 ? -3.505 -17.856 -0.304 1.00 95.00 162 ALA A O 1
ATOM 1305 N N . LYS A 1 163 ? -2.820 -16.081 0.899 1.00 95.25 163 LYS A N 1
ATOM 1306 C CA . LYS A 1 163 ? -4.145 -15.448 0.988 1.00 95.25 163 LYS A CA 1
ATOM 1307 C C . LYS A 1 163 ? -4.640 -14.945 -0.367 1.00 95.25 163 LYS A C 1
ATOM 1309 O O . LYS A 1 163 ? -5.748 -15.301 -0.753 1.00 95.25 163 LYS A O 1
ATOM 1314 N N . ALA A 1 164 ? -3.806 -14.228 -1.118 1.00 96.50 164 ALA A N 1
ATOM 1315 C CA . ALA A 1 164 ? -4.173 -13.715 -2.437 1.00 96.50 164 ALA A CA 1
ATOM 1316 C C . ALA A 1 164 ? -4.528 -14.840 -3.429 1.00 96.50 164 ALA A C 1
ATOM 1318 O O . ALA A 1 164 ? -5.536 -14.758 -4.126 1.00 96.50 164 ALA A O 1
ATOM 1319 N N . ARG A 1 165 ? -3.768 -15.948 -3.427 1.00 96.00 165 ARG A N 1
ATOM 1320 C CA . ARG A 1 165 ? -4.082 -17.133 -4.246 1.00 96.00 165 ARG A CA 1
ATOM 1321 C C . ARG A 1 165 ? -5.403 -17.790 -3.862 1.00 96.00 165 ARG A C 1
ATOM 1323 O O . ARG A 1 165 ? -6.144 -18.187 -4.751 1.00 96.00 165 ARG A O 1
ATOM 1330 N N . ARG A 1 166 ? -5.709 -17.902 -2.563 1.00 96.44 166 ARG A N 1
ATOM 1331 C CA . ARG A 1 166 ? -7.008 -18.430 -2.105 1.00 96.44 166 ARG A CA 1
ATOM 1332 C C . ARG A 1 166 ? -8.178 -17.551 -2.541 1.00 96.44 166 ARG A C 1
ATOM 1334 O O . ARG A 1 166 ? -9.243 -18.083 -2.814 1.00 96.44 166 ARG A O 1
ATOM 1341 N N . ALA A 1 167 ? -7.964 -16.241 -2.632 1.00 95.88 167 ALA A N 1
ATOM 1342 C CA . ALA A 1 167 ? -8.947 -15.296 -3.149 1.00 95.88 167 ALA A CA 1
ATOM 1343 C C . ALA A 1 167 ? -9.028 -15.271 -4.691 1.00 95.88 167 ALA A C 1
ATOM 1345 O O . ALA A 1 167 ? -9.852 -14.546 -5.233 1.00 95.88 167 ALA A O 1
ATOM 1346 N N . GLY A 1 168 ? -8.193 -16.037 -5.407 1.00 96.50 168 GLY A N 1
ATOM 1347 C CA . GLY A 1 168 ? -8.183 -16.069 -6.875 1.00 96.50 168 GLY A CA 1
ATOM 1348 C C . GLY A 1 168 ? -7.556 -14.836 -7.535 1.00 96.50 168 GLY A C 1
ATOM 1349 O O . GLY A 1 168 ? -7.766 -14.606 -8.721 1.00 96.50 168 GLY A O 1
ATOM 1350 N N . VAL A 1 169 ? -6.786 -14.039 -6.789 1.00 97.19 169 VAL A N 1
ATOM 1351 C CA . VAL A 1 169 ? -6.252 -12.753 -7.257 1.00 97.19 169 VAL A CA 1
ATOM 1352 C C . VAL A 1 169 ? -4.903 -12.944 -7.940 1.00 97.19 169 VAL A C 1
ATOM 1354 O O . VAL A 1 169 ? -4.026 -13.669 -7.449 1.00 97.19 169 VAL A O 1
ATOM 1357 N N . GLN A 1 170 ? -4.695 -12.249 -9.058 1.00 96.31 170 GLN A N 1
ATOM 1358 C CA . GLN A 1 170 ? -3.393 -12.216 -9.709 1.00 96.31 170 GLN A CA 1
ATOM 1359 C C . GLN A 1 170 ? -2.355 -11.588 -8.776 1.00 96.31 170 GLN A C 1
ATOM 1361 O O . GLN A 1 170 ? -2.568 -10.523 -8.203 1.00 96.31 170 GLN A O 1
ATOM 1366 N N . CYS A 1 171 ? -1.202 -12.240 -8.650 1.00 97.88 171 CYS A N 1
ATOM 1367 C CA . CYS A 1 171 ? -0.117 -11.763 -7.804 1.00 97.88 171 CYS A CA 1
ATOM 1368 C C . CYS A 1 171 ? 1.083 -11.309 -8.637 1.00 97.88 171 CYS A C 1
ATOM 1370 O O . CYS A 1 171 ? 1.473 -11.985 -9.594 1.00 97.88 171 CYS A O 1
ATOM 1372 N N . ILE A 1 172 ? 1.723 -10.225 -8.209 1.00 98.00 172 ILE A N 1
ATOM 1373 C CA . ILE A 1 172 ? 2.971 -9.714 -8.782 1.00 98.00 172 ILE A CA 1
ATOM 1374 C C . ILE A 1 172 ? 3.948 -9.316 -7.676 1.00 98.00 172 ILE A C 1
ATOM 1376 O O . ILE A 1 172 ? 3.541 -8.943 -6.578 1.00 98.00 172 ILE A O 1
ATOM 1380 N N . ARG A 1 173 ? 5.253 -9.405 -7.942 1.00 97.00 173 ARG A N 1
ATOM 1381 C CA . ARG A 1 173 ? 6.293 -8.898 -7.035 1.00 97.00 173 ARG A CA 1
ATOM 1382 C C . ARG A 1 173 ? 7.037 -7.719 -7.644 1.00 97.00 173 ARG A C 1
ATOM 1384 O O . ARG A 1 173 ? 7.156 -7.599 -8.862 1.00 97.00 173 ARG A O 1
ATOM 1391 N N . LEU A 1 174 ? 7.630 -6.896 -6.786 1.00 97.06 174 LEU A N 1
ATOM 1392 C CA . LEU A 1 174 ? 8.573 -5.872 -7.224 1.00 97.06 174 LEU A CA 1
ATOM 1393 C C . LEU A 1 174 ? 9.793 -6.523 -7.917 1.00 97.06 174 LEU A C 1
ATOM 1395 O O . LEU A 1 174 ? 10.264 -7.575 -7.462 1.00 97.06 174 LEU A O 1
ATOM 1399 N N . PRO A 1 175 ? 10.349 -5.919 -8.985 1.00 95.88 175 PRO A N 1
ATOM 1400 C CA . PRO A 1 175 ? 11.458 -6.478 -9.769 1.00 95.88 175 P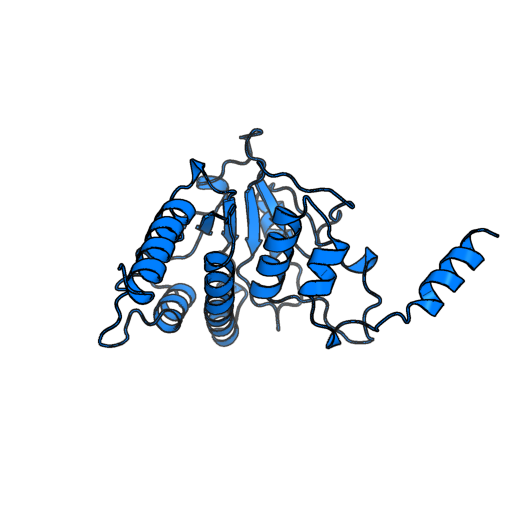RO A CA 1
ATOM 1401 C C . PRO A 1 175 ? 12.831 -6.302 -9.092 1.00 95.88 175 PRO A C 1
ATOM 1403 O O . PRO A 1 175 ? 13.829 -5.965 -9.717 1.00 95.88 175 PRO A O 1
ATOM 1406 N N . LEU A 1 176 ? 12.892 -6.567 -7.790 1.00 93.25 176 LEU A N 1
ATOM 1407 C CA . LEU A 1 176 ? 14.045 -6.376 -6.911 1.00 93.25 176 LEU A CA 1
ATOM 1408 C C . LEU A 1 176 ? 15.346 -7.015 -7.422 1.00 93.25 176 LEU A C 1
ATOM 1410 O O . LEU A 1 176 ? 16.381 -6.352 -7.479 1.00 93.25 176 LEU A O 1
ATOM 1414 N N . GLU A 1 177 ? 15.287 -8.279 -7.847 1.00 89.81 177 GLU A N 1
ATOM 1415 C CA . GLU A 1 177 ? 16.458 -9.029 -8.339 1.00 89.81 177 GLU A CA 1
ATOM 1416 C C . GLU A 1 177 ? 17.053 -8.463 -9.633 1.00 89.81 177 GLU A C 1
ATOM 1418 O O . GLU A 1 177 ? 18.208 -8.732 -9.948 1.00 89.81 177 GLU A O 1
ATOM 1423 N N . ARG A 1 178 ? 16.284 -7.677 -10.396 1.00 91.00 178 ARG A N 1
ATOM 1424 C CA . ARG A 1 178 ? 16.763 -7.075 -11.645 1.00 91.00 178 ARG A CA 1
ATOM 1425 C C . ARG A 1 178 ? 17.706 -5.898 -11.382 1.00 91.00 178 ARG A C 1
ATOM 1427 O O . ARG A 1 178 ? 18.612 -5.647 -12.175 1.00 91.00 178 ARG A O 1
ATOM 1434 N N . TYR A 1 179 ? 17.498 -5.168 -10.284 1.00 90.12 179 TYR A N 1
ATOM 1435 C CA . TYR A 1 179 ? 18.144 -3.869 -10.058 1.00 90.12 179 TYR A CA 1
ATOM 1436 C C . TYR A 1 179 ? 19.169 -3.856 -8.920 1.00 90.12 179 TYR A C 1
ATOM 1438 O O . TYR A 1 179 ? 20.005 -2.942 -8.885 1.00 90.12 179 TYR A O 1
ATOM 1446 N N . PHE A 1 180 ? 19.155 -4.858 -8.034 1.00 88.88 180 PHE A N 1
ATOM 1447 C CA . PHE A 1 180 ? 20.016 -4.902 -6.852 1.00 88.88 180 PHE A CA 1
ATOM 1448 C C . PHE A 1 180 ? 20.829 -6.186 -6.728 1.00 88.88 180 PHE A C 1
ATOM 1450 O O . PHE A 1 180 ? 20.318 -7.289 -6.893 1.00 88.88 180 PHE A O 1
ATOM 1457 N N . ASN A 1 181 ? 22.087 -6.011 -6.318 1.00 86.44 181 ASN A N 1
ATOM 1458 C CA . ASN A 1 181 ? 22.915 -7.075 -5.763 1.00 86.44 181 ASN A CA 1
ATOM 1459 C C . ASN A 1 181 ? 22.787 -7.014 -4.238 1.00 86.44 181 ASN A C 1
ATOM 1461 O O . ASN A 1 181 ? 23.313 -6.096 -3.609 1.00 86.44 181 ASN A O 1
ATOM 1465 N N . TRP A 1 182 ? 22.039 -7.943 -3.651 1.00 84.62 182 TRP A N 1
ATOM 1466 C CA . TRP A 1 182 ? 21.724 -7.927 -2.221 1.00 84.62 182 TRP A CA 1
ATOM 1467 C C . TRP A 1 182 ? 22.955 -8.199 -1.359 1.00 84.62 182 TRP A C 1
ATOM 1469 O O . TRP A 1 182 ? 23.753 -9.084 -1.669 1.00 84.62 182 TRP A O 1
ATOM 1479 N N . SER A 1 183 ? 23.084 -7.463 -0.255 1.00 78.31 183 SER A N 1
ATOM 1480 C CA . SER A 1 183 ? 24.138 -7.722 0.726 1.00 78.31 183 SER A CA 1
ATOM 1481 C C . SER A 1 183 ? 23.912 -9.090 1.388 1.00 78.31 183 SER A C 1
ATOM 1483 O O . SER A 1 183 ? 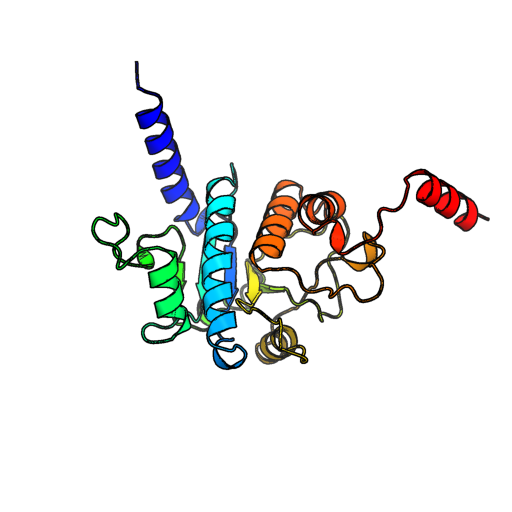22.759 -9.433 1.680 1.00 78.31 183 SER A O 1
ATOM 1485 N N . PRO A 1 184 ? 24.969 -9.877 1.665 1.00 73.00 184 PRO A N 1
ATOM 1486 C CA . PRO A 1 184 ? 24.830 -11.151 2.369 1.00 73.00 184 PRO A CA 1
ATOM 1487 C C . PRO A 1 184 ? 24.066 -10.983 3.690 1.00 73.00 184 PRO A C 1
ATOM 1489 O O . PRO A 1 184 ? 24.348 -10.070 4.462 1.00 73.00 184 PRO A O 1
ATOM 1492 N N . GLY A 1 185 ? 23.067 -11.835 3.940 1.00 67.31 185 GLY A N 1
ATOM 1493 C CA . GLY A 1 185 ? 22.240 -11.779 5.155 1.00 67.31 185 GLY A CA 1
ATOM 1494 C C . GLY A 1 185 ? 21.203 -10.646 5.206 1.00 67.31 185 GLY A C 1
ATOM 1495 O O . GLY A 1 185 ? 20.457 -10.551 6.180 1.00 67.31 185 GLY A O 1
ATOM 1496 N N . SER A 1 186 ? 21.110 -9.802 4.173 1.00 68.00 186 SER A N 1
ATOM 1497 C CA . SER A 1 186 ? 20.079 -8.768 4.077 1.00 68.00 186 SER A CA 1
ATOM 1498 C C . SER A 1 186 ? 18.704 -9.389 3.822 1.00 68.00 186 SER A C 1
ATOM 1500 O O . SER A 1 186 ? 18.488 -10.080 2.824 1.00 68.00 186 SER A O 1
ATOM 1502 N N . GLY A 1 187 ? 17.756 -9.141 4.727 1.00 68.31 187 GLY A N 1
ATOM 1503 C CA . GLY A 1 187 ? 16.361 -9.511 4.514 1.00 68.31 187 GLY A CA 1
ATOM 1504 C C . GLY A 1 187 ? 15.746 -8.681 3.386 1.00 68.31 187 GLY A C 1
ATOM 1505 O O . GLY A 1 187 ? 15.806 -7.454 3.416 1.00 68.31 187 GLY A O 1
ATOM 1506 N N . LYS A 1 188 ? 15.093 -9.340 2.423 1.00 75.75 188 LYS A N 1
ATOM 1507 C CA . LYS A 1 188 ? 14.364 -8.698 1.307 1.00 75.75 188 LYS A CA 1
ATOM 1508 C C . LYS A 1 188 ? 12.967 -8.209 1.709 1.00 75.75 188 LYS A C 1
ATOM 1510 O O . LYS A 1 188 ? 12.062 -8.151 0.881 1.00 75.75 188 LYS A O 1
ATOM 1515 N N . CYS A 1 189 ? 12.784 -7.890 2.987 1.00 75.94 189 CYS A N 1
ATOM 1516 C CA . CYS A 1 189 ? 11.547 -7.314 3.481 1.00 75.94 189 CYS A CA 1
ATOM 1517 C C . CYS A 1 189 ? 11.625 -5.789 3.382 1.00 75.94 189 CYS A C 1
ATOM 1519 O O . CYS A 1 189 ? 12.489 -5.154 3.994 1.00 75.94 189 CYS A O 1
ATOM 1521 N N . LEU A 1 190 ? 10.706 -5.216 2.610 1.00 89.88 190 LEU A N 1
ATOM 1522 C CA . LEU A 1 190 ? 10.488 -3.780 2.552 1.00 89.88 190 LEU A CA 1
ATOM 1523 C C . LEU A 1 190 ? 9.335 -3.414 3.482 1.00 89.88 190 LEU A C 1
ATOM 1525 O O . LEU A 1 190 ? 8.346 -4.137 3.576 1.00 89.88 190 LEU A O 1
ATOM 1529 N N . THR A 1 191 ? 9.456 -2.275 4.157 1.00 92.69 191 THR A N 1
ATOM 1530 C CA . THR A 1 191 ? 8.355 -1.734 4.954 1.00 92.69 191 THR A CA 1
ATOM 1531 C C . THR A 1 191 ? 7.213 -1.277 4.049 1.00 92.69 191 THR A C 1
ATOM 1533 O O . THR A 1 191 ? 7.425 -0.937 2.883 1.00 92.69 191 THR A O 1
ATOM 1536 N N . LEU A 1 192 ? 6.002 -1.214 4.597 1.00 94.12 192 LEU A N 1
ATOM 1537 C CA . LEU A 1 192 ? 4.799 -0.805 3.880 1.00 94.12 192 LEU A CA 1
ATOM 1538 C C . LEU A 1 192 ? 4.956 0.580 3.244 1.00 94.12 192 LEU A C 1
ATOM 1540 O O . LEU A 1 192 ? 4.629 0.771 2.077 1.00 94.12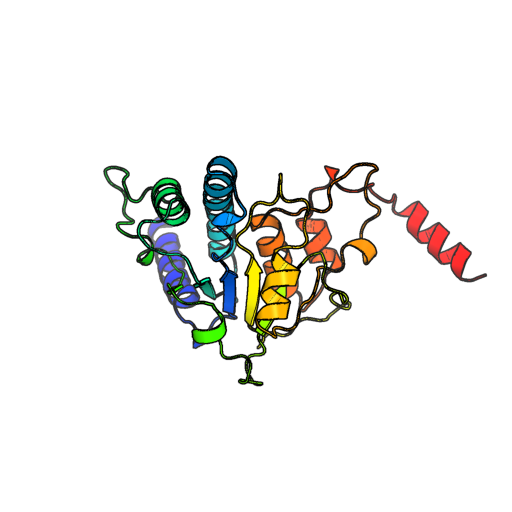 192 LEU A O 1
ATOM 1544 N N . ASN A 1 193 ? 5.530 1.527 3.990 1.00 95.06 193 ASN A N 1
ATOM 1545 C CA . ASN A 1 193 ? 5.806 2.867 3.484 1.00 95.06 193 ASN A CA 1
ATOM 1546 C C . ASN A 1 193 ? 6.834 2.859 2.340 1.00 95.06 193 ASN A C 1
ATOM 1548 O O . ASN A 1 193 ? 6.664 3.590 1.377 1.00 95.06 193 ASN A O 1
ATOM 1552 N N . CYS A 1 194 ? 7.849 1.988 2.384 1.00 95.75 194 CYS A N 1
ATOM 1553 C CA . CYS A 1 194 ? 8.799 1.849 1.280 1.00 95.75 194 CYS A CA 1
ATOM 1554 C C . CYS A 1 194 ? 8.108 1.301 0.021 1.00 95.75 194 CYS A C 1
ATOM 1556 O O . CYS A 1 194 ? 8.329 1.824 -1.068 1.00 95.75 194 CYS A O 1
ATOM 1558 N N . ILE A 1 195 ? 7.232 0.298 0.161 1.00 96.75 195 ILE A N 1
ATOM 1559 C CA . ILE A 1 195 ? 6.454 -0.237 -0.969 1.00 96.75 195 ILE A CA 1
ATOM 1560 C C . ILE A 1 195 ? 5.533 0.846 -1.541 1.00 96.75 195 ILE A C 1
ATOM 1562 O O . ILE A 1 195 ? 5.491 1.015 -2.756 1.00 96.75 195 ILE A O 1
ATOM 1566 N N . HIS A 1 196 ? 4.843 1.604 -0.685 1.00 97.25 196 HIS A N 1
ATOM 1567 C CA . HIS A 1 196 ? 4.023 2.742 -1.101 1.00 97.25 196 HIS A CA 1
ATOM 1568 C C . HIS A 1 196 ? 4.835 3.770 -1.904 1.00 97.25 196 HIS A C 1
ATOM 1570 O O . HIS A 1 196 ? 4.417 4.159 -2.990 1.00 97.25 196 HIS A O 1
ATOM 1576 N N . ASP A 1 197 ? 6.011 4.174 -1.421 1.00 97.12 197 ASP A N 1
ATOM 1577 C CA . ASP A 1 197 ? 6.827 5.203 -2.078 1.00 97.12 197 ASP A CA 1
ATOM 1578 C C . ASP A 1 197 ? 7.405 4.710 -3.425 1.00 97.12 197 ASP A C 1
ATOM 1580 O O . ASP A 1 197 ? 7.449 5.458 -4.411 1.00 97.12 197 ASP A O 1
ATOM 1584 N N . VAL A 1 198 ? 7.765 3.419 -3.507 1.00 97.62 198 VAL A N 1
ATOM 1585 C CA . VAL A 1 198 ? 8.120 2.746 -4.771 1.00 97.62 198 VAL A CA 1
ATOM 1586 C C . VAL A 1 198 ? 6.943 2.784 -5.745 1.00 97.62 198 VAL A C 1
ATOM 1588 O O . VAL A 1 198 ? 7.117 3.218 -6.881 1.00 97.62 198 VAL A O 1
ATOM 1591 N N . MET A 1 199 ? 5.751 2.370 -5.310 1.00 97.75 199 MET A N 1
ATOM 1592 C CA . MET A 1 199 ? 4.533 2.382 -6.127 1.00 97.75 199 MET A CA 1
ATOM 1593 C C . MET A 1 199 ? 4.184 3.795 -6.606 1.00 97.75 199 MET A C 1
ATOM 1595 O O . MET A 1 199 ? 3.853 3.986 -7.771 1.00 97.75 199 MET A O 1
ATOM 1599 N N . ALA A 1 200 ? 4.305 4.795 -5.732 1.00 96.06 200 ALA A N 1
ATOM 1600 C CA . ALA A 1 200 ? 4.052 6.196 -6.051 1.00 96.06 200 ALA A CA 1
ATOM 1601 C C . ALA A 1 200 ? 4.990 6.713 -7.148 1.00 96.06 200 ALA A C 1
ATOM 1603 O O . ALA A 1 200 ? 4.550 7.408 -8.064 1.00 96.06 200 ALA A O 1
ATOM 1604 N N . THR A 1 201 ? 6.270 6.342 -7.077 1.00 96.56 201 THR A N 1
ATOM 1605 C CA . THR A 1 201 ? 7.255 6.727 -8.094 1.00 96.56 201 THR A CA 1
ATOM 1606 C C . THR A 1 201 ? 7.027 5.966 -9.392 1.00 96.56 201 THR A C 1
ATOM 1608 O O . THR A 1 201 ? 7.010 6.583 -10.446 1.00 96.56 201 THR A O 1
ATOM 1611 N N . ALA A 1 202 ? 6.783 4.654 -9.333 1.00 97.31 202 ALA A N 1
ATOM 1612 C CA . ALA A 1 202 ? 6.488 3.854 -10.519 1.00 97.31 202 ALA A CA 1
ATOM 1613 C C . ALA A 1 202 ? 5.236 4.364 -11.253 1.00 97.31 202 ALA A C 1
ATOM 1615 O O . ALA A 1 202 ? 5.242 4.451 -12.478 1.00 97.31 202 ALA A O 1
ATOM 1616 N N . LYS A 1 203 ? 4.202 4.787 -10.515 1.00 95.94 203 LYS A N 1
ATOM 1617 C CA . LYS A 1 203 ? 3.020 5.440 -11.085 1.00 95.94 203 LYS A CA 1
ATOM 1618 C C . LYS A 1 203 ? 3.383 6.716 -11.841 1.00 95.94 203 LYS A C 1
ATOM 1620 O O . LYS A 1 203 ? 2.985 6.882 -12.990 1.00 95.94 203 LYS A O 1
ATOM 1625 N N . SER A 1 204 ? 4.117 7.632 -11.207 1.00 94.44 204 SER A N 1
ATOM 1626 C CA . SER A 1 204 ? 4.417 8.940 -11.805 1.00 94.44 204 SER A CA 1
ATOM 1627 C C . SER A 1 204 ? 5.394 8.861 -12.979 1.00 94.44 204 SER A C 1
ATOM 1629 O O . SER A 1 204 ? 5.399 9.753 -13.825 1.00 94.44 204 SER A O 1
ATOM 1631 N N . THR A 1 205 ? 6.188 7.792 -13.058 1.00 95.69 205 THR A N 1
ATOM 1632 C CA . THR A 1 205 ? 7.177 7.566 -14.119 1.00 95.69 205 THR A CA 1
ATOM 1633 C C . THR A 1 205 ? 6.746 6.533 -15.159 1.00 95.69 205 THR A C 1
ATOM 1635 O O . THR A 1 205 ? 7.560 6.164 -16.003 1.00 95.69 205 THR A O 1
ATOM 1638 N N . ASN A 1 206 ? 5.491 6.069 -15.131 1.00 95.94 206 ASN A N 1
ATOM 1639 C CA . ASN A 1 206 ? 4.974 5.034 -16.036 1.00 95.94 206 ASN A CA 1
ATOM 1640 C C . ASN A 1 206 ? 5.829 3.751 -16.036 1.00 95.94 206 ASN A C 1
ATOM 1642 O O . ASN A 1 206 ? 6.224 3.239 -17.081 1.00 95.94 206 ASN A O 1
ATOM 1646 N N . GLY A 1 207 ? 6.134 3.233 -14.846 1.00 97.00 207 GLY A N 1
ATOM 1647 C CA . GLY A 1 207 ? 6.837 1.963 -14.682 1.00 97.00 207 GLY A CA 1
ATOM 1648 C C . GLY A 1 207 ? 8.363 2.051 -14.790 1.00 97.00 207 GLY A C 1
ATOM 1649 O O . GLY A 1 207 ? 9.004 1.038 -15.090 1.00 97.00 207 GLY A O 1
ATOM 1650 N N . ASP A 1 208 ? 8.983 3.211 -14.521 1.00 97.81 208 ASP A N 1
ATOM 1651 C CA . ASP A 1 208 ? 10.437 3.270 -14.295 1.00 97.81 208 ASP A CA 1
ATOM 1652 C C . ASP A 1 208 ? 10.787 2.664 -12.928 1.00 97.81 208 ASP A C 1
ATOM 1654 O O . ASP A 1 208 ? 10.971 3.344 -11.910 1.00 97.81 208 ASP A O 1
ATOM 1658 N N . TRP A 1 209 ? 10.877 1.335 -12.927 1.00 97.69 209 TRP A N 1
ATOM 1659 C CA . TRP A 1 209 ? 11.199 0.540 -11.754 1.00 97.69 209 TRP A CA 1
ATOM 1660 C C . TRP A 1 209 ? 12.628 0.745 -11.254 1.00 97.69 209 TRP A C 1
ATOM 1662 O O . TRP A 1 209 ? 12.858 0.560 -10.061 1.00 97.69 209 TRP A O 1
ATOM 1672 N N . GLU A 1 210 ? 13.590 1.136 -12.101 1.00 96.31 210 GLU A N 1
ATOM 1673 C CA . GLU A 1 210 ? 14.950 1.400 -11.613 1.00 96.31 210 GLU A CA 1
ATOM 1674 C C . GLU A 1 210 ? 14.956 2.651 -10.737 1.00 96.31 210 GLU A C 1
ATOM 1676 O O . GLU A 1 210 ? 15.442 2.596 -9.603 1.00 96.31 210 GLU A O 1
ATOM 1681 N N . THR A 1 211 ? 14.365 3.744 -11.223 1.00 96.56 211 THR A N 1
ATOM 1682 C CA . THR A 1 211 ? 14.248 4.992 -10.459 1.00 96.56 211 THR A CA 1
ATOM 1683 C C . THR A 1 211 ? 13.413 4.792 -9.201 1.00 96.56 211 THR A C 1
ATOM 1685 O O . THR A 1 211 ? 13.853 5.172 -8.110 1.00 96.56 211 THR A O 1
ATOM 1688 N N . ALA A 1 212 ? 12.253 4.138 -9.318 1.00 97.31 212 ALA A N 1
ATOM 1689 C CA . ALA A 1 212 ? 11.366 3.890 -8.185 1.00 97.31 212 ALA A CA 1
ATOM 1690 C C . ALA A 1 212 ? 12.059 3.089 -7.078 1.00 97.31 212 ALA A C 1
ATOM 1692 O O . ALA A 1 212 ? 12.025 3.463 -5.906 1.00 97.31 212 ALA A O 1
ATOM 1693 N N . LEU A 1 213 ? 12.748 2.010 -7.448 1.00 96.44 213 LEU A N 1
ATOM 1694 C CA . LEU A 1 213 ? 13.424 1.160 -6.482 1.00 96.44 213 LEU A CA 1
ATOM 1695 C C . LEU A 1 213 ? 14.667 1.829 -5.887 1.00 96.44 213 LEU A C 1
ATOM 1697 O O . LEU A 1 213 ? 14.847 1.792 -4.671 1.00 96.44 213 LEU A O 1
ATOM 1701 N N . ARG A 1 214 ? 15.527 2.454 -6.700 1.00 94.69 214 ARG A N 1
ATOM 1702 C CA . ARG A 1 214 ? 16.767 3.086 -6.207 1.00 94.69 214 ARG A CA 1
ATOM 1703 C C . ARG A 1 214 ? 16.524 4.287 -5.301 1.00 94.69 214 ARG A C 1
ATOM 1705 O O . ARG A 1 214 ? 17.381 4.577 -4.471 1.00 94.69 214 ARG A O 1
ATOM 1712 N N . SER A 1 215 ? 15.392 4.968 -5.463 1.00 95.12 215 SER A N 1
ATOM 1713 C CA . SER A 1 215 ? 15.046 6.133 -4.645 1.00 95.12 215 SER A CA 1
ATOM 1714 C C . SER A 1 215 ? 14.610 5.746 -3.232 1.00 95.12 215 SER A C 1
ATOM 1716 O O . SER A 1 215 ? 14.894 6.481 -2.290 1.00 95.12 215 SER A O 1
ATOM 1718 N N . HIS A 1 216 ? 13.957 4.587 -3.076 1.00 95.38 216 HIS A N 1
ATOM 1719 C CA . HIS A 1 216 ? 13.218 4.263 -1.847 1.00 95.38 216 HIS A CA 1
ATOM 1720 C C . HIS A 1 216 ? 13.687 3.000 -1.129 1.00 95.38 216 HIS A C 1
ATOM 1722 O O . HIS A 1 216 ? 13.478 2.879 0.078 1.00 95.38 216 HIS A O 1
ATOM 1728 N N . VAL A 1 217 ? 14.337 2.058 -1.821 1.00 93.00 217 VAL A N 1
ATOM 1729 C CA . VAL A 1 217 ? 14.906 0.872 -1.167 1.00 93.00 217 VAL A CA 1
ATOM 1730 C C . VAL A 1 217 ? 16.131 1.295 -0.344 1.00 93.00 217 VAL A C 1
ATOM 1732 O O . VAL A 1 217 ? 17.066 1.877 -0.897 1.00 93.00 217 VAL A O 1
ATOM 1735 N N . PRO A 1 218 ? 16.186 0.995 0.969 1.00 89.31 218 PRO A N 1
ATOM 1736 C CA . PRO A 1 218 ? 17.299 1.421 1.809 1.00 89.31 218 PRO A CA 1
ATOM 1737 C C . PRO A 1 218 ? 18.650 0.896 1.310 1.00 89.31 218 PRO A C 1
ATOM 1739 O O . PRO A 1 218 ? 18.850 -0.316 1.210 1.00 89.31 218 PRO A O 1
ATOM 1742 N N . LYS A 1 219 ? 19.612 1.806 1.105 1.00 86.50 219 LYS A N 1
ATOM 1743 C CA . LYS A 1 219 ? 20.968 1.490 0.614 1.00 86.50 219 LYS A CA 1
ATOM 1744 C C . LYS A 1 219 ? 21.666 0.370 1.384 1.00 86.50 219 LYS A C 1
ATOM 1746 O O . LYS A 1 219 ? 22.356 -0.443 0.790 1.00 86.50 219 LYS A O 1
ATOM 1751 N N . ARG A 1 220 ? 21.439 0.277 2.700 1.00 84.94 220 ARG A N 1
ATOM 1752 C CA . ARG A 1 220 ? 22.007 -0.780 3.560 1.00 84.94 220 ARG A CA 1
ATOM 1753 C C . ARG A 1 220 ? 21.650 -2.208 3.125 1.00 84.94 220 ARG A C 1
ATOM 1755 O O . ARG A 1 220 ? 22.279 -3.149 3.595 1.00 84.94 220 ARG A O 1
ATOM 1762 N N . LEU A 1 221 ? 20.606 -2.385 2.310 1.00 83.88 221 LEU A N 1
ATOM 1763 C CA . LEU A 1 221 ? 20.127 -3.706 1.913 1.00 83.88 221 LEU A CA 1
ATOM 1764 C C . LEU A 1 221 ? 20.879 -4.295 0.713 1.00 83.88 221 LEU A C 1
ATOM 1766 O O . LEU A 1 221 ? 20.781 -5.503 0.487 1.00 83.88 221 LEU A O 1
ATOM 1770 N N . TYR A 1 222 ? 21.610 -3.476 -0.046 1.00 83.31 222 TYR A N 1
ATOM 1771 C CA . TYR A 1 222 ? 22.272 -3.890 -1.277 1.00 83.31 222 TYR A CA 1
ATOM 1772 C C . TYR A 1 222 ? 23.680 -3.304 -1.397 1.00 83.31 222 TYR A C 1
ATOM 1774 O O . TYR A 1 222 ? 24.003 -2.264 -0.831 1.00 83.31 222 TYR A O 1
ATOM 1782 N N . MET A 1 223 ? 24.525 -3.971 -2.175 1.00 80.00 223 MET A N 1
ATOM 1783 C CA . MET A 1 223 ? 25.859 -3.486 -2.499 1.00 80.00 223 MET A CA 1
ATOM 1784 C C . MET A 1 223 ? 25.760 -2.452 -3.622 1.00 80.00 223 MET A C 1
ATOM 1786 O O . MET A 1 223 ? 25.200 -2.730 -4.691 1.00 80.00 223 MET A O 1
ATOM 1790 N N . GLU A 1 224 ? 26.316 -1.257 -3.411 1.00 69.19 224 GLU A N 1
ATOM 1791 C CA . GLU A 1 224 ? 26.455 -0.288 -4.496 1.00 69.19 224 GLU A CA 1
ATOM 1792 C C . GLU A 1 224 ? 27.379 -0.884 -5.563 1.00 69.19 224 GLU A C 1
ATOM 1794 O O . GLU A 1 224 ? 28.552 -1.178 -5.337 1.00 69.19 224 GLU A O 1
ATOM 1799 N N . THR A 1 225 ? 26.821 -1.129 -6.747 1.00 59.38 225 THR A N 1
ATOM 1800 C CA . THR A 1 225 ? 27.612 -1.611 -7.876 1.00 59.38 225 THR A CA 1
ATOM 1801 C C . THR A 1 225 ? 28.312 -0.396 -8.462 1.00 59.38 225 THR A C 1
ATOM 1803 O O . THR A 1 225 ? 27.662 0.437 -9.092 1.00 59.38 225 THR A O 1
ATOM 1806 N N . ASN A 1 226 ? 29.617 -0.264 -8.216 1.00 55.81 226 ASN A N 1
ATOM 1807 C CA . ASN A 1 226 ? 30.417 0.835 -8.750 1.00 55.81 226 ASN A CA 1
ATOM 1808 C C . ASN A 1 226 ? 30.228 0.884 -10.279 1.00 55.81 226 ASN A C 1
ATOM 1810 O O . ASN A 1 226 ? 30.326 -0.158 -10.933 1.00 55.81 226 ASN A O 1
ATOM 1814 N N . ILE A 1 227 ? 29.899 2.045 -10.851 1.00 56.19 227 ILE A N 1
ATOM 1815 C CA . ILE A 1 227 ? 29.424 2.194 -12.244 1.00 56.19 227 ILE A CA 1
ATOM 1816 C C . ILE A 1 227 ? 30.378 1.511 -13.249 1.00 56.19 227 ILE A C 1
ATOM 1818 O O . ILE A 1 227 ? 29.930 0.871 -14.204 1.00 56.19 227 ILE A O 1
ATOM 1822 N N . TYR A 1 228 ? 31.680 1.525 -12.950 1.00 53.16 228 TYR A N 1
ATOM 1823 C CA . TYR A 1 228 ? 32.739 0.822 -13.681 1.00 53.16 228 TYR A CA 1
ATOM 1824 C C . TYR A 1 228 ? 32.487 -0.686 -13.839 1.00 53.16 228 TYR A C 1
ATOM 1826 O O . TYR A 1 228 ? 32.610 -1.239 -14.929 1.00 53.16 228 TYR A O 1
ATOM 1834 N N . SER A 1 229 ? 32.052 -1.364 -12.777 1.00 55.09 229 SER A N 1
ATOM 1835 C CA . SER A 1 229 ? 31.804 -2.812 -12.792 1.00 55.09 229 SER A CA 1
ATOM 1836 C C . SER A 1 229 ? 30.591 -3.226 -13.639 1.00 55.09 229 SER A C 1
ATOM 1838 O O . SER A 1 229 ? 30.572 -4.331 -14.186 1.00 55.09 229 SER A O 1
ATOM 1840 N N . ARG A 1 230 ? 29.607 -2.334 -13.831 1.00 53.97 230 ARG A N 1
ATOM 1841 C CA . ARG A 1 230 ? 28.464 -2.555 -14.740 1.00 53.97 230 ARG A CA 1
ATOM 1842 C C . ARG A 1 230 ? 28.870 -2.437 -16.214 1.00 53.97 230 ARG A C 1
ATOM 1844 O O . ARG A 1 230 ? 28.417 -3.248 -17.021 1.00 53.97 230 ARG A O 1
ATOM 1851 N N . GLN A 1 231 ? 29.722 -1.469 -16.561 1.00 54.69 231 GLN A N 1
ATOM 1852 C CA . GLN A 1 231 ? 30.240 -1.314 -17.929 1.00 54.69 231 GLN A CA 1
ATOM 1853 C C . GLN A 1 231 ? 31.141 -2.491 -18.325 1.00 54.69 231 GLN A C 1
ATOM 1855 O O . GLN A 1 231 ? 30.958 -3.059 -19.399 1.00 54.69 231 GLN A O 1
ATOM 1860 N N . VAL A 1 232 ? 32.022 -2.930 -17.421 1.00 55.22 232 VAL A N 1
ATOM 1861 C CA . VAL A 1 232 ? 32.889 -4.100 -17.638 1.00 55.22 232 VAL A CA 1
ATOM 1862 C C . VAL A 1 232 ? 32.065 -5.382 -17.820 1.00 55.22 232 VAL A C 1
ATOM 1864 O O . VAL A 1 232 ? 32.292 -6.117 -18.776 1.00 55.22 232 VAL A O 1
ATOM 1867 N N . LYS A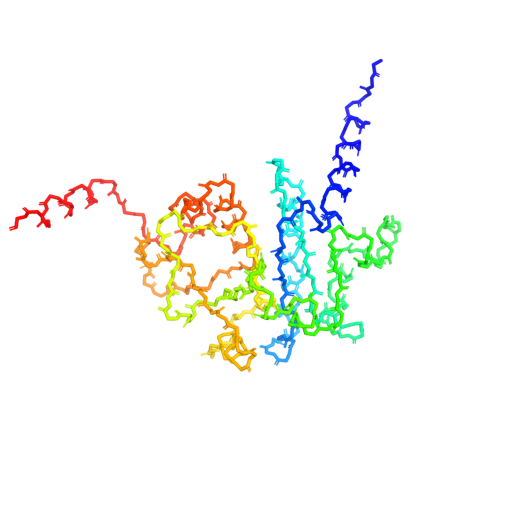 1 233 ? 31.036 -5.626 -16.990 1.00 55.50 233 LYS A N 1
ATOM 1868 C CA . LYS A 1 233 ? 30.137 -6.785 -17.175 1.00 55.50 233 LYS A CA 1
ATOM 1869 C C . LYS A 1 233 ? 29.374 -6.757 -18.503 1.00 55.50 233 LYS A C 1
ATOM 1871 O O . LYS A 1 233 ? 29.210 -7.810 -19.112 1.00 55.50 233 LYS A O 1
ATOM 1876 N N . LYS A 1 234 ? 28.918 -5.582 -18.961 1.00 59.31 234 LYS A N 1
ATOM 1877 C CA . LYS A 1 234 ? 28.262 -5.427 -20.275 1.00 59.31 234 LYS A CA 1
ATOM 1878 C C . LYS A 1 234 ? 29.213 -5.680 -21.449 1.00 59.31 234 LYS A C 1
ATOM 1880 O O . LYS A 1 234 ? 28.752 -6.153 -22.481 1.00 59.31 234 LYS A O 1
ATOM 1885 N N . LEU A 1 235 ? 30.503 -5.367 -21.308 1.00 59.81 235 LEU A N 1
ATOM 1886 C CA . LEU A 1 235 ? 31.511 -5.684 -22.325 1.00 59.81 235 LEU A CA 1
ATOM 1887 C C . LEU A 1 235 ? 31.802 -7.190 -22.381 1.00 59.81 235 LEU A C 1
ATOM 1889 O O . LEU A 1 235 ? 31.841 -7.764 -23.461 1.00 59.81 235 LEU A O 1
ATOM 1893 N N . LEU A 1 236 ? 31.953 -7.830 -21.219 1.00 56.41 236 LEU A N 1
ATOM 1894 C CA . LEU A 1 236 ? 32.314 -9.249 -21.114 1.00 56.41 236 LEU A CA 1
ATOM 1895 C C . LEU A 1 236 ? 31.192 -10.220 -21.510 1.00 56.41 236 LEU A C 1
ATOM 1897 O O . LEU A 1 236 ? 31.467 -11.380 -21.769 1.00 56.41 236 LEU A O 1
ATOM 1901 N N . THR A 1 237 ? 29.937 -9.767 -21.550 1.00 63.12 237 THR A N 1
ATOM 1902 C CA . THR A 1 237 ? 28.775 -10.578 -21.974 1.00 63.12 237 THR A CA 1
ATOM 1903 C C . THR A 1 237 ? 28.433 -10.427 -23.461 1.00 63.12 237 THR A C 1
ATOM 1905 O O . THR A 1 237 ? 27.447 -10.995 -23.919 1.00 63.12 237 THR A O 1
ATOM 1908 N N . ARG A 1 238 ? 29.221 -9.644 -24.212 1.00 53.97 238 ARG A N 1
ATOM 1909 C CA . ARG A 1 238 ? 29.105 -9.452 -25.671 1.00 53.97 238 ARG A CA 1
ATOM 1910 C C . ARG A 1 238 ? 30.195 -10.185 -26.471 1.00 53.97 238 ARG A C 1
ATOM 1912 O O . ARG A 1 238 ? 30.287 -9.966 -27.676 1.00 53.97 238 ARG A O 1
ATOM 1919 N N . ILE A 1 239 ? 31.007 -10.999 -25.800 1.00 45.72 239 ILE A N 1
ATOM 1920 C CA . ILE A 1 239 ? 32.004 -11.916 -26.373 1.00 45.72 239 ILE A CA 1
ATOM 1921 C C . ILE A 1 239 ? 31.445 -13.327 -26.208 1.00 45.72 239 ILE A C 1
ATOM 1923 O O . ILE A 1 239 ? 31.556 -14.111 -27.171 1.00 45.72 239 ILE A O 1
#

InterPro domains:
  IPR007356 tRNA (guanine(9)-N1)-methyltransferase, eukaryotic [PF27710] (23-220)
  IPR007356 tRNA (guanine(9)-N1)-methyltransferase, eukaryotic [PTHR13563] (22-222)
  IPR025812 tRNA methyltransferase 10 homolog C, TRM10-type domain [cd18102] (26-220)
  IPR028564 tRNA methyltransferase TRM10-type domain [PS51675] (12-224)
  IPR038459 tRNA methyltransferase TRM10-type domain superfamily [G3DSA:3.40.1280.30] (17-221)

Nearest PDB structures (foldseek):
  9gch-assembly1_F  TM=9.135E-01  e=4.461E-18  Homo sapiens
  7onu-assembly1_F  TM=9.048E-01  e=2.764E-17  Homo sapiens
  8cbk-assembly1_F  TM=8.385E-01  e=1.300E-17  Homo sapiens
  8cbl-assembly1_F  TM=8.924E-01  e=2.944E-17  Homo sapiens
  8cbo-assembly1_E  TM=9.122E-01  e=1.756E-15  Homo sapiens